Protein AF-A0A2V6AQ98-F1 (afdb_monomer)

Foldseek 3Di:
DDDDDDDDDDDDDDDPPPPPPPDDWDWDWDDAALVRQWTWIDTNQWWIFIARPPVRHGQDGPGTAADDPPDDQWDKEADNVNFKIWIWRHYFAEIDIWIWGHPPRGTDTEDAPPDDDAADFDDDPQLADKDWRHKYKDWDYQDPVRKTKIKIKTWIARPRVRKIKMWIKIWIWDADPVGHTDTDDIGHIDIDIGD

pLDDT: mean 87.51, std 17.15, range [35.94, 98.75]

Mean predicted aligned error: 8.83 Å

Secondary structure (DSSP, 8-state):
---------------------S-PPPEEEE---TTSSEEEEEETTTEEEEEETTT--EEEEEEE----TT---EEEEE-TTSSEEEEEEE-SS-EEEEEEEE-SSSEEEEPPPSS---------TT--SEEEEE--EEEEEE-TTSPEEEEEEEEEEETTT--EEEEEEEEEEEE-TT--EEEEEEPPPEEEEE-

Nearest PDB structures (foldseek):
  4eg9-assembly1_A  TM=4.148E-01  e=1.154E+00  Staphylococcus aureus subsp. aureus NCTC 8325
  8ptk-assembly1_K  TM=2.187E-01  e=2.118E+00  Sus scrofa
  7dsb-assembly1_A  TM=2.064E-01  e=2.870E+00  Gallus gallus
  7ccc-assembly1_C  TM=2.045E-01  e=5.269E+00  Mus musculus
  3aae-assembly1_A  TM=2.192E-01  e=5.543E+00  Gallus gallus

Sequence (195 aa):
MRALKAFLSIAVACYVAYPWQWLAAEEEIKYLSPDGRLALRIIDEQKVELIEKASGEVMVDLGEAWHNPGQVSQILVWSRDSKRVAYGNRGYKGGEVSVYFWDGSSFEQVALPEELPSPHIKFPKDCGAVKNYGGAATPLRWLKSGELELSSDLMMLCRGSGATCTGELRFTLAFDEQHHASVKKVGKTKTEVEE

Solvent-accessible surface area (backbone atoms only — not comparable to full-atom values): 11324 Å² total; per-residue (Å²): 142,84,86,84,86,81,86,82,86,81,82,91,86,85,81,84,78,76,84,77,81,76,79,73,75,52,74,49,79,46,68,61,27,74,83,60,54,34,26,36,37,32,40,64,80,30,45,30,30,36,24,36,60,90,82,64,46,77,60,38,84,70,49,67,51,44,81,44,96,95,52,91,27,70,46,69,37,53,26,86,82,53,45,32,40,32,40,16,41,35,42,90,46,36,43,44,70,49,37,32,39,54,79,87,88,50,59,46,75,46,67,65,57,96,74,72,83,70,37,72,65,79,76,63,93,61,21,68,60,74,44,82,54,34,38,33,52,37,66,69,40,53,45,97,87,69,28,41,36,32,38,15,39,32,34,33,36,20,66,57,66,66,25,40,38,37,12,38,23,42,35,31,36,37,59,52,98,84,48,53,41,42,84,72,48,77,54,72,53,46,64,47,79,48,122

Structure (mmCIF, N/CA/C/O backbone):
data_AF-A0A2V6AQ98-F1
#
_entry.id   AF-A0A2V6AQ98-F1
#
loop_
_atom_site.group_PDB
_atom_site.id
_atom_site.type_symbol
_atom_site.label_atom_id
_atom_site.label_alt_id
_atom_site.label_comp_id
_atom_site.label_asym_id
_atom_site.label_entity_id
_atom_site.label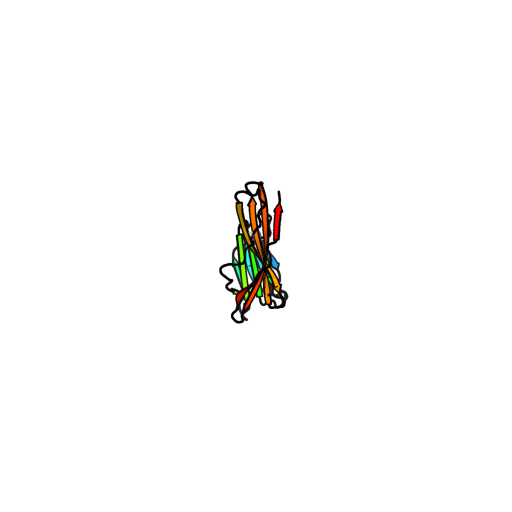_seq_id
_atom_site.pdbx_PDB_ins_code
_atom_site.Cartn_x
_atom_site.Cartn_y
_atom_site.Cartn_z
_atom_site.occupancy
_atom_site.B_iso_or_equiv
_atom_site.auth_seq_id
_atom_site.auth_comp_id
_atom_site.auth_asym_id
_atom_site.auth_atom_id
_atom_site.pdbx_PDB_model_num
ATOM 1 N N . MET A 1 1 ? 24.075 29.625 87.919 1.00 38.88 1 MET A N 1
ATOM 2 C CA . MET A 1 1 ? 24.328 29.020 86.593 1.00 38.88 1 MET A CA 1
ATOM 3 C C . MET A 1 1 ? 23.027 29.016 85.802 1.00 38.88 1 MET A C 1
ATOM 5 O O . MET A 1 1 ? 22.118 28.285 86.165 1.00 38.88 1 MET A O 1
ATOM 9 N N . ARG A 1 2 ? 22.888 29.891 84.797 1.00 35.94 2 ARG A N 1
ATOM 10 C CA . ARG A 1 2 ? 21.762 29.891 83.845 1.00 35.94 2 ARG A CA 1
ATOM 11 C C . ARG A 1 2 ? 22.305 29.396 82.506 1.00 35.94 2 ARG A C 1
ATOM 13 O O . ARG A 1 2 ? 23.256 29.978 81.998 1.00 35.94 2 ARG A O 1
ATOM 20 N N . ALA A 1 3 ? 21.742 28.302 82.002 1.00 40.53 3 ALA A N 1
ATOM 21 C CA . ALA A 1 3 ? 22.141 27.677 80.748 1.00 40.53 3 ALA A CA 1
ATOM 22 C C . ALA A 1 3 ? 21.527 28.410 79.544 1.00 40.53 3 ALA A C 1
ATOM 24 O O . ALA A 1 3 ? 20.345 28.761 79.545 1.00 40.53 3 ALA A O 1
ATOM 25 N N . LEU A 1 4 ? 22.372 28.635 78.540 1.00 37.53 4 LEU A N 1
ATOM 26 C CA . LEU A 1 4 ? 22.085 29.232 77.240 1.00 37.53 4 LEU A CA 1
ATOM 27 C C . LEU A 1 4 ? 21.272 28.238 76.387 1.00 37.53 4 LEU A C 1
ATOM 29 O O . LEU A 1 4 ? 21.666 27.081 76.255 1.00 37.53 4 LEU A O 1
ATOM 33 N N . LYS A 1 5 ? 20.155 28.674 75.793 1.00 39.66 5 LYS A N 1
ATOM 34 C CA . LYS A 1 5 ? 19.432 27.901 74.770 1.00 39.66 5 LYS A CA 1
ATOM 35 C C . LYS A 1 5 ? 20.082 28.157 73.407 1.00 39.66 5 LYS A C 1
ATOM 37 O O . LYS A 1 5 ? 20.045 29.285 72.926 1.00 39.66 5 LYS A O 1
ATOM 42 N N . ALA A 1 6 ? 20.657 27.122 72.801 1.00 42.97 6 ALA A N 1
ATOM 43 C CA . ALA A 1 6 ? 21.085 27.135 71.406 1.00 42.97 6 ALA A CA 1
ATOM 44 C C . ALA A 1 6 ? 19.912 26.703 70.509 1.00 42.97 6 ALA A C 1
ATOM 46 O O . ALA A 1 6 ? 19.301 25.660 70.740 1.00 42.97 6 ALA A O 1
ATOM 47 N N . PHE A 1 7 ? 19.588 27.529 69.515 1.00 43.81 7 PHE A N 1
ATOM 48 C CA . PHE A 1 7 ? 18.644 27.217 68.444 1.00 43.81 7 PHE A CA 1
ATOM 49 C C . PHE A 1 7 ? 19.337 26.321 67.411 1.00 43.81 7 PHE A C 1
ATOM 51 O O . PHE A 1 7 ? 20.408 26.674 66.920 1.00 43.81 7 PHE A O 1
ATOM 58 N N . LEU A 1 8 ? 18.726 25.183 67.077 1.00 37.41 8 LEU A N 1
ATOM 59 C CA . LEU A 1 8 ? 19.165 24.323 65.981 1.00 37.41 8 LEU A CA 1
ATOM 60 C C . LEU A 1 8 ? 18.204 24.508 64.801 1.00 37.41 8 LEU A C 1
ATOM 62 O O . LEU A 1 8 ? 17.043 24.104 64.859 1.00 37.41 8 LEU A O 1
ATOM 66 N N . SER A 1 9 ? 18.695 25.160 63.753 1.00 48.06 9 SER A N 1
ATOM 67 C CA . SER A 1 9 ? 18.036 25.273 62.453 1.00 48.06 9 SER A CA 1
ATOM 68 C C . SER A 1 9 ? 18.073 23.919 61.742 1.00 48.06 9 SER A C 1
ATOM 70 O O . SER A 1 9 ? 19.149 23.345 61.587 1.00 48.06 9 SER A O 1
ATOM 72 N N . ILE A 1 10 ? 16.924 23.421 61.278 1.00 49.81 10 ILE A N 1
ATOM 73 C CA . ILE A 1 10 ? 16.859 22.269 60.367 1.00 49.81 10 ILE A CA 1
ATOM 74 C C . ILE A 1 10 ? 16.556 22.794 58.964 1.00 49.81 10 ILE A C 1
ATOM 76 O O . ILE A 1 10 ? 15.574 23.500 58.743 1.00 49.81 10 ILE A O 1
ATOM 80 N N . ALA A 1 11 ? 17.466 22.477 58.046 1.00 47.75 11 ALA A N 1
ATOM 81 C CA . ALA A 1 11 ? 17.448 22.862 56.647 1.00 47.75 11 ALA A CA 1
ATOM 82 C C . ALA A 1 11 ? 16.320 22.160 55.873 1.00 47.75 11 ALA A C 1
ATOM 84 O O . ALA A 1 11 ? 16.093 20.961 56.029 1.00 47.75 11 ALA A O 1
ATOM 85 N N . VAL A 1 12 ? 15.652 22.912 54.998 1.00 48.66 12 VAL A N 1
ATOM 86 C CA . VAL A 1 12 ? 14.724 22.386 53.992 1.00 48.66 12 VAL A CA 1
ATOM 87 C C . VAL A 1 12 ? 15.552 21.865 52.819 1.00 48.66 12 VAL A C 1
ATOM 89 O O . VAL A 1 12 ? 16.171 22.645 52.100 1.00 48.66 12 VAL A O 1
ATOM 92 N N . ALA A 1 13 ? 15.560 20.548 52.626 1.00 52.88 13 ALA A N 1
ATOM 93 C CA . ALA A 1 13 ? 16.140 19.893 51.461 1.00 52.88 13 ALA A CA 1
ATOM 94 C C . ALA A 1 13 ? 15.047 19.093 50.747 1.00 52.88 13 ALA A C 1
ATOM 96 O O . ALA A 1 13 ? 14.736 17.988 51.166 1.00 52.88 13 ALA A O 1
ATOM 97 N N . CYS A 1 14 ? 14.471 19.666 49.688 1.00 42.00 14 CYS A N 1
ATOM 98 C CA . CYS A 1 14 ? 13.679 18.955 48.681 1.00 42.00 14 CYS A CA 1
ATOM 99 C C . CYS A 1 14 ? 13.686 19.766 47.376 1.00 42.00 14 CYS A C 1
ATOM 101 O O . CYS A 1 14 ? 12.745 20.490 47.076 1.00 42.00 14 CYS A O 1
ATOM 103 N N . TYR A 1 15 ? 14.762 19.648 46.602 1.00 43.31 15 TYR A N 1
ATOM 104 C CA . TYR A 1 15 ? 14.734 19.898 45.160 1.00 43.31 15 TYR A CA 1
ATOM 105 C C . TYR A 1 15 ? 15.387 18.695 44.485 1.00 43.31 15 TYR A C 1
ATOM 107 O O . TYR A 1 15 ? 16.558 18.716 44.119 1.00 43.31 15 TYR A O 1
ATOM 115 N N . VAL A 1 16 ? 14.622 17.611 44.352 1.00 48.81 16 VAL A N 1
ATOM 116 C CA . VAL A 1 16 ? 14.910 16.606 43.328 1.00 48.81 16 VAL A CA 1
ATOM 117 C C . VAL A 1 16 ? 14.355 17.188 42.033 1.00 48.81 16 VAL A C 1
ATOM 119 O O . VAL A 1 16 ? 13.203 16.965 41.671 1.00 48.81 16 VAL A O 1
ATOM 122 N N . ALA A 1 17 ? 15.152 18.028 41.376 1.00 50.12 17 ALA A N 1
ATOM 123 C CA . ALA A 1 17 ? 14.935 18.321 39.972 1.00 50.12 17 ALA A CA 1
ATOM 124 C C . ALA A 1 17 ? 15.254 17.027 39.218 1.00 50.12 17 ALA A C 1
ATOM 126 O O . ALA A 1 17 ? 16.419 16.681 39.062 1.00 50.12 17 ALA A O 1
ATOM 127 N N . TYR A 1 18 ? 14.224 16.275 38.837 1.00 49.72 18 TYR A N 1
ATOM 128 C CA . TYR A 1 18 ? 14.341 15.165 37.898 1.00 49.72 18 TYR A CA 1
ATOM 129 C C . TYR A 1 18 ? 14.723 15.726 36.519 1.00 49.72 18 TYR A C 1
ATOM 131 O O . TYR A 1 18 ? 13.870 16.351 35.889 1.00 49.72 18 TYR A O 1
ATOM 139 N N . PRO A 1 19 ? 15.933 15.490 35.979 1.00 45.94 19 PRO A N 1
ATOM 140 C CA . PRO A 1 19 ? 16.226 15.771 34.583 1.00 45.94 19 PRO A CA 1
ATOM 141 C C . PRO A 1 19 ? 15.909 14.514 33.755 1.00 45.94 19 PRO A C 1
ATOM 143 O O . PRO A 1 19 ? 16.745 14.021 33.011 1.00 45.94 19 PRO A O 1
ATOM 146 N N . TRP A 1 20 ? 14.718 13.934 33.937 1.00 46.19 20 TRP A N 1
ATOM 147 C CA . TRP A 1 20 ? 14.254 12.765 33.169 1.00 46.19 20 TRP A CA 1
ATOM 148 C C . TRP A 1 20 ? 13.400 13.149 31.958 1.00 46.19 20 TRP A C 1
ATOM 150 O O . TRP A 1 20 ? 12.821 12.290 31.310 1.00 46.19 20 TRP A O 1
ATOM 160 N N . GLN A 1 21 ? 13.335 14.436 31.617 1.00 50.50 21 GLN A N 1
ATOM 161 C CA . GLN A 1 21 ? 12.646 14.906 30.412 1.00 50.50 21 GLN A CA 1
ATOM 162 C C . GLN A 1 21 ? 13.504 14.824 29.140 1.00 50.50 21 GLN A C 1
ATOM 164 O O . GLN A 1 21 ? 13.133 15.402 28.123 1.00 50.50 21 GLN A O 1
ATOM 169 N N . TRP A 1 22 ? 14.665 14.169 29.166 1.00 51.75 22 TRP A N 1
ATOM 170 C CA . TRP A 1 22 ? 15.568 14.149 28.016 1.00 51.75 22 TRP A CA 1
ATOM 171 C C . TRP A 1 22 ? 15.507 12.787 27.324 1.00 51.75 22 TRP A C 1
ATOM 173 O O . TRP A 1 22 ? 15.984 11.797 27.869 1.00 51.75 22 TRP A O 1
ATOM 183 N N . LEU A 1 23 ? 14.925 12.812 26.117 1.00 54.62 23 LEU A N 1
ATOM 184 C CA . LEU A 1 23 ? 14.633 11.716 25.181 1.00 54.62 23 LEU A CA 1
ATOM 185 C C . LEU A 1 23 ? 13.293 11.003 25.431 1.00 54.62 23 LEU A C 1
ATOM 187 O O . LEU A 1 23 ? 13.246 9.798 25.657 1.00 54.62 23 LEU A O 1
ATOM 191 N N . ALA A 1 24 ? 12.183 11.746 25.347 1.00 66.88 24 ALA A N 1
ATOM 192 C CA . ALA A 1 24 ? 10.961 11.119 24.845 1.00 66.88 24 ALA A CA 1
ATOM 193 C C . ALA A 1 24 ? 11.199 10.789 23.364 1.00 66.88 24 ALA A C 1
ATOM 195 O O . ALA A 1 24 ? 11.696 11.652 22.637 1.00 66.88 24 ALA A O 1
ATOM 196 N N . ALA A 1 25 ? 10.897 9.554 22.965 1.00 74.12 25 ALA A N 1
ATOM 197 C CA . ALA A 1 25 ? 10.948 9.134 21.571 1.00 74.12 25 ALA A CA 1
ATOM 198 C C . ALA A 1 25 ? 10.096 10.076 20.710 1.00 74.12 25 ALA A C 1
ATOM 200 O O . ALA A 1 25 ? 9.022 10.510 21.144 1.00 74.12 25 ALA A O 1
ATOM 201 N N . GLU A 1 26 ? 10.583 10.422 19.520 1.00 85.62 26 GLU A N 1
ATOM 202 C CA . GLU A 1 26 ? 9.817 11.265 18.606 1.00 85.62 26 GLU A CA 1
ATOM 203 C C . GLU A 1 26 ? 8.673 10.434 18.025 1.00 85.62 26 GLU A C 1
ATOM 205 O O . GLU A 1 26 ? 8.893 9.390 17.414 1.00 85.62 26 GLU A O 1
ATOM 210 N N . GLU A 1 27 ? 7.439 10.873 18.260 1.00 91.12 27 GLU A N 1
ATOM 211 C CA . GLU A 1 27 ? 6.239 10.170 17.819 1.00 91.12 27 GLU A CA 1
ATOM 212 C C . GLU A 1 27 ? 5.503 10.994 16.761 1.00 91.12 27 GLU A C 1
ATOM 214 O O . GLU A 1 27 ? 5.087 12.130 17.004 1.00 91.12 27 GLU A O 1
ATOM 219 N N . GLU A 1 28 ? 5.285 10.390 15.594 1.00 92.88 28 GLU A N 1
ATOM 220 C CA . GLU A 1 28 ? 4.458 10.939 14.525 1.00 92.88 28 GLU A CA 1
ATOM 221 C C . GLU A 1 28 ? 3.188 10.092 14.361 1.00 92.88 28 GLU A C 1
ATOM 223 O O . GLU A 1 28 ? 3.251 8.887 14.117 1.00 92.88 28 GLU A O 1
ATOM 228 N N . ILE A 1 29 ? 2.016 10.731 14.431 1.00 94.69 29 ILE A N 1
ATOM 229 C CA . ILE A 1 29 ? 0.724 10.093 14.148 1.00 94.69 29 ILE A CA 1
ATOM 230 C C . ILE A 1 29 ? 0.155 10.659 12.847 1.00 94.69 29 ILE A C 1
ATOM 232 O O . ILE A 1 29 ? -0.121 11.856 12.741 1.00 94.69 29 ILE A O 1
ATOM 236 N N . LYS A 1 30 ? -0.096 9.789 11.866 1.00 95.00 30 LYS A N 1
ATOM 237 C CA . LYS A 1 30 ? -0.652 10.162 10.555 1.00 95.00 30 LYS A CA 1
ATOM 238 C C . LYS A 1 30 ? -1.607 9.101 10.005 1.00 95.00 30 LYS A C 1
ATOM 240 O O . LYS A 1 30 ? -1.862 8.083 10.638 1.00 95.00 30 LYS A O 1
ATOM 245 N N . TYR A 1 31 ? -2.189 9.374 8.835 1.00 96.31 31 TYR A N 1
ATOM 246 C CA . TYR A 1 31 ? -3.145 8.495 8.145 1.00 96.31 31 TYR A CA 1
ATOM 247 C C . TYR A 1 31 ? -4.285 8.003 9.049 1.00 96.31 31 TYR A C 1
ATOM 249 O O . TYR A 1 31 ? -4.446 6.806 9.277 1.00 96.31 31 TYR A O 1
ATOM 257 N N . LEU A 1 32 ? -5.086 8.937 9.566 1.00 98.06 32 LEU A N 1
ATOM 258 C CA . LEU A 1 32 ? -6.279 8.601 10.344 1.00 98.06 32 LEU A CA 1
ATOM 259 C C . LEU A 1 32 ? -7.262 7.772 9.511 1.00 98.06 32 LEU A C 1
ATOM 261 O O . LEU A 1 32 ? -7.478 8.057 8.328 1.00 98.06 32 LEU A O 1
ATOM 265 N N . SER A 1 33 ? -7.889 6.785 10.147 1.00 98.38 33 SER A N 1
ATOM 266 C CA . SER A 1 33 ? -9.033 6.094 9.563 1.00 98.38 33 SER A CA 1
ATOM 267 C C . SER A 1 33 ? -10.190 7.072 9.321 1.00 98.38 33 SER A C 1
ATOM 269 O O . SER A 1 33 ? -10.279 8.105 9.992 1.00 98.38 33 SER A O 1
ATOM 271 N N . PRO A 1 34 ? -11.107 6.790 8.378 1.00 98.31 34 PRO A N 1
ATOM 272 C CA . PRO A 1 34 ? -12.232 7.683 8.092 1.00 98.31 34 PRO A CA 1
ATOM 273 C C . PRO A 1 34 ? -13.136 8.010 9.289 1.00 98.31 34 PRO A C 1
ATOM 275 O O . PRO A 1 34 ? -13.694 9.103 9.349 1.00 98.31 34 PRO A O 1
ATOM 278 N N . ASP A 1 35 ? -13.279 7.085 10.237 1.00 97.62 35 ASP A N 1
ATOM 279 C CA . ASP A 1 35 ? -13.986 7.278 11.514 1.00 97.62 35 ASP A CA 1
ATOM 280 C C . ASP A 1 35 ? -13.108 7.904 12.617 1.00 97.62 35 ASP A C 1
ATOM 282 O O . ASP A 1 35 ? -13.595 8.185 13.709 1.00 97.62 35 ASP A O 1
ATOM 286 N N . GLY A 1 36 ? -11.822 8.138 12.344 1.00 97.88 36 GLY A N 1
ATOM 287 C CA . GLY A 1 36 ? -10.864 8.802 13.228 1.00 97.88 36 GLY A CA 1
ATOM 288 C C . GLY A 1 36 ? -10.357 7.966 14.405 1.00 97.88 36 GLY A C 1
ATOM 289 O O . GLY A 1 36 ? -9.562 8.482 15.195 1.00 97.88 36 GLY A O 1
ATOM 290 N N . ARG A 1 37 ? -10.806 6.711 14.533 1.00 97.69 37 ARG A N 1
ATOM 291 C CA . ARG A 1 37 ? -10.489 5.823 15.661 1.00 97.69 37 ARG A CA 1
ATOM 292 C C . ARG A 1 37 ? -9.084 5.229 15.577 1.00 97.69 37 ARG A C 1
ATOM 294 O O . ARG A 1 37 ? -8.456 4.994 16.601 1.00 97.69 37 ARG A O 1
ATOM 301 N N . LEU A 1 38 ? -8.599 4.971 14.368 1.00 98.38 38 LEU A N 1
ATOM 302 C CA . LEU A 1 38 ? -7.335 4.285 14.126 1.00 98.38 38 LEU A CA 1
ATOM 303 C C . LEU A 1 38 ? -6.348 5.215 13.423 1.00 98.38 38 LEU A C 1
ATOM 305 O O . LEU A 1 38 ? -6.751 6.139 12.710 1.00 98.38 38 LEU A O 1
ATOM 309 N N . ALA A 1 39 ? -5.055 4.971 13.606 1.00 98.06 39 ALA A N 1
ATOM 310 C CA . ALA A 1 39 ? -4.006 5.773 12.988 1.00 98.06 39 ALA A CA 1
ATOM 311 C C . ALA A 1 39 ? -2.725 4.967 12.760 1.00 98.06 39 ALA A C 1
ATOM 313 O O . ALA A 1 39 ? -2.491 3.964 13.433 1.00 98.06 39 ALA A O 1
ATOM 314 N N . LEU A 1 40 ? -1.883 5.449 11.845 1.00 97.69 40 LEU A N 1
ATOM 315 C CA . LEU A 1 40 ? -0.487 5.039 11.764 1.00 97.69 40 LEU A CA 1
ATOM 316 C C . LEU A 1 40 ? 0.313 5.824 12.806 1.00 97.69 40 LEU A C 1
ATOM 318 O O . LEU A 1 40 ? 0.272 7.056 12.798 1.00 97.69 40 LEU A O 1
ATOM 322 N N . ARG A 1 41 ? 1.062 5.119 13.649 1.00 96.44 41 ARG A N 1
ATOM 323 C CA . ARG A 1 41 ? 2.071 5.682 14.545 1.00 96.44 41 ARG A CA 1
ATOM 324 C C . ARG A 1 41 ? 3.459 5.315 14.034 1.00 96.44 41 ARG A C 1
ATOM 326 O O . ARG A 1 41 ? 3.696 4.157 13.695 1.00 96.44 41 ARG A O 1
ATOM 333 N N . ILE A 1 42 ? 4.358 6.292 13.995 1.00 92.94 42 ILE A N 1
ATOM 334 C CA . ILE A 1 42 ? 5.784 6.100 13.736 1.00 92.94 42 ILE A CA 1
ATOM 335 C C . ILE A 1 42 ? 6.561 6.606 14.950 1.00 92.94 42 ILE A C 1
ATOM 337 O O . ILE A 1 42 ? 6.332 7.730 15.388 1.00 92.94 42 ILE A O 1
ATOM 341 N N . ILE A 1 43 ? 7.450 5.775 15.493 1.00 92.69 43 ILE A N 1
ATOM 342 C CA . ILE A 1 43 ? 8.272 6.082 16.670 1.00 92.69 43 ILE A CA 1
ATOM 343 C C . ILE A 1 43 ? 9.741 6.101 16.245 1.00 92.69 43 ILE A C 1
ATOM 345 O O . ILE A 1 43 ? 10.213 5.144 15.623 1.00 92.69 43 ILE A O 1
ATOM 349 N N . ASP A 1 44 ? 10.442 7.187 16.576 1.00 88.44 44 ASP A N 1
ATOM 350 C CA . ASP A 1 44 ? 11.855 7.432 16.254 1.00 88.44 44 ASP A CA 1
ATOM 351 C C . ASP A 1 44 ? 12.176 7.229 14.760 1.00 88.44 44 ASP A C 1
ATOM 353 O O . ASP A 1 44 ? 13.211 6.676 14.398 1.00 88.44 44 ASP A O 1
ATOM 357 N N . GLU A 1 45 ? 11.240 7.617 13.883 1.00 84.12 45 GLU A N 1
ATOM 358 C CA . GLU A 1 45 ? 11.298 7.431 12.419 1.00 84.12 45 GLU A CA 1
ATOM 359 C C . GLU A 1 45 ? 11.474 5.974 11.940 1.00 84.12 45 GLU A C 1
ATOM 361 O O . GLU A 1 45 ? 11.668 5.733 10.746 1.00 84.12 45 GLU A O 1
ATOM 366 N N . GLN A 1 46 ? 11.386 4.993 12.842 1.00 87.12 46 GLN A N 1
ATOM 367 C CA . GLN A 1 46 ? 11.727 3.602 12.559 1.00 87.12 46 GLN A CA 1
ATOM 368 C C . GLN A 1 46 ? 10.569 2.659 12.849 1.00 87.12 46 GLN A C 1
ATOM 370 O O . GLN A 1 46 ? 10.129 1.965 11.943 1.00 87.12 46 GLN A O 1
ATOM 375 N N . LYS A 1 47 ? 10.047 2.595 14.076 1.00 93.31 47 LYS A N 1
ATOM 376 C CA . LYS A 1 47 ? 8.991 1.622 14.387 1.00 93.31 47 LYS A CA 1
ATOM 377 C C . LYS A 1 47 ? 7.652 2.110 13.852 1.00 93.31 47 LYS A C 1
ATOM 379 O O . LYS A 1 47 ? 7.269 3.239 14.140 1.00 93.31 47 LYS A O 1
ATOM 384 N N . VAL A 1 48 ? 6.927 1.262 13.127 1.00 95.31 48 VAL A N 1
ATOM 385 C CA . VAL A 1 48 ? 5.634 1.594 12.526 1.00 95.31 48 VAL A CA 1
ATOM 386 C C . VAL A 1 48 ? 4.547 0.687 13.085 1.00 95.31 48 VAL A C 1
ATOM 388 O O . VAL A 1 48 ? 4.660 -0.534 13.073 1.00 95.31 48 VAL A O 1
ATOM 391 N N . GLU A 1 49 ? 3.456 1.283 13.548 1.00 97.62 49 GLU A N 1
ATOM 392 C CA . GLU A 1 49 ? 2.345 0.566 14.169 1.00 97.62 49 GLU A CA 1
ATOM 393 C C . GLU A 1 49 ? 1.009 1.118 13.681 1.00 97.62 49 GLU A C 1
ATOM 395 O O . GLU A 1 49 ? 0.847 2.321 13.469 1.00 97.62 49 GLU A O 1
ATOM 400 N N . LEU A 1 50 ? 0.020 0.239 13.545 1.00 98.19 50 LEU A N 1
ATOM 401 C CA . LEU A 1 50 ? -1.377 0.639 13.495 1.00 98.19 50 LEU A CA 1
ATOM 402 C C . LEU A 1 50 ? -1.927 0.639 14.917 1.00 98.19 50 LEU A C 1
ATOM 404 O O . LEU A 1 50 ? -1.870 -0.387 15.592 1.00 98.19 50 LEU A O 1
ATOM 408 N N . ILE A 1 51 ? -2.494 1.759 15.354 1.00 98.25 51 ILE A N 1
ATOM 409 C CA . ILE A 1 51 ? -2.955 1.930 16.735 1.00 98.25 51 ILE A CA 1
ATOM 410 C C . ILE A 1 51 ? -4.424 2.336 16.823 1.00 98.25 51 ILE A C 1
ATOM 412 O O . ILE A 1 51 ? -4.960 2.973 15.912 1.00 98.25 51 ILE A O 1
ATOM 416 N N . GLU A 1 52 ? -5.058 2.014 17.949 1.00 97.94 52 GLU A N 1
ATOM 417 C CA . GLU A 1 52 ? -6.240 2.727 18.430 1.00 97.94 52 GLU A CA 1
ATOM 418 C C . GLU A 1 52 ? -5.775 4.058 19.021 1.00 97.94 52 GLU A C 1
ATOM 420 O O . GLU A 1 52 ? -4.901 4.118 19.885 1.00 97.94 52 GLU A O 1
ATOM 425 N N . LYS A 1 53 ? -6.302 5.157 18.486 1.00 97.00 53 LYS A N 1
ATOM 426 C CA . LYS A 1 53 ? -5.745 6.488 18.718 1.00 97.00 53 LYS A CA 1
ATOM 427 C C . LYS A 1 53 ? -5.977 6.997 20.142 1.00 97.00 53 LYS A C 1
ATOM 429 O O . LYS A 1 53 ? -5.156 7.756 20.647 1.00 97.00 53 LYS A O 1
ATOM 434 N N . ALA A 1 54 ? -7.114 6.675 20.753 1.00 96.25 54 ALA A N 1
ATOM 435 C CA . ALA A 1 54 ? -7.495 7.221 22.050 1.00 96.25 54 ALA A CA 1
ATOM 436 C C . ALA A 1 54 ? -6.747 6.542 23.208 1.00 96.25 54 ALA A C 1
ATOM 438 O O . ALA A 1 54 ? -6.373 7.217 24.166 1.00 96.25 54 ALA A O 1
ATOM 439 N N . SER A 1 55 ? -6.534 5.230 23.122 1.00 96.69 55 SER A N 1
ATOM 440 C CA . SER A 1 55 ? -5.837 4.418 24.119 1.00 96.69 55 SER A CA 1
ATOM 441 C C . SER A 1 55 ? -4.343 4.269 23.828 1.00 96.69 55 SER A C 1
ATOM 443 O O . SER A 1 55 ? -3.571 4.025 24.754 1.00 96.69 55 SER A O 1
ATOM 445 N N . GLY A 1 56 ? -3.930 4.407 22.564 1.00 96.44 56 GLY A N 1
ATOM 446 C CA . GLY A 1 56 ? -2.572 4.104 22.108 1.00 96.44 56 GLY A CA 1
ATOM 447 C C . GLY A 1 56 ? -2.287 2.604 21.971 1.00 96.44 56 GLY A C 1
ATOM 448 O O . GLY A 1 56 ? -1.123 2.224 21.805 1.00 96.44 56 GLY A O 1
ATOM 449 N N . GLU A 1 57 ? -3.322 1.763 22.067 1.00 97.31 57 GLU A N 1
ATOM 450 C CA . GLU A 1 57 ? -3.235 0.310 21.918 1.00 97.31 57 GLU A CA 1
ATOM 451 C C . GLU A 1 57 ? -2.750 -0.064 20.516 1.00 97.31 57 GLU A C 1
ATOM 453 O O . GLU A 1 57 ? -3.237 0.461 19.515 1.00 97.31 57 GLU A O 1
ATOM 458 N N . VAL A 1 58 ? -1.790 -0.988 20.445 1.00 98.06 58 VAL A N 1
ATOM 459 C CA . VAL A 1 58 ? -1.259 -1.489 19.174 1.00 98.06 58 VAL A CA 1
ATOM 460 C C . VAL A 1 58 ? -2.219 -2.524 18.604 1.00 98.06 58 VAL A C 1
ATOM 462 O O . VAL A 1 58 ? -2.382 -3.604 19.163 1.00 98.06 58 VAL A O 1
ATOM 465 N N . MET A 1 59 ? -2.822 -2.191 17.466 1.00 97.81 59 MET A N 1
ATOM 466 C CA . MET A 1 59 ? -3.724 -3.070 16.723 1.00 97.81 59 MET A CA 1
ATOM 467 C C . MET A 1 59 ? -2.956 -3.980 15.763 1.00 97.81 59 MET A C 1
ATOM 469 O O . MET A 1 59 ? -3.342 -5.129 15.573 1.00 97.81 59 MET A O 1
ATOM 473 N N . VAL A 1 60 ? -1.890 -3.460 15.142 1.00 98.06 60 VAL A N 1
ATOM 474 C CA . VAL A 1 60 ? -0.972 -4.209 14.270 1.00 98.06 60 VAL A CA 1
ATOM 475 C C . VAL A 1 60 ? 0.435 -3.637 14.426 1.00 98.06 60 VAL A C 1
ATOM 477 O O . VAL A 1 60 ? 0.622 -2.426 14.306 1.00 98.06 60 VAL A O 1
ATOM 480 N N . ASP A 1 61 ? 1.426 -4.500 14.635 1.00 96.94 61 ASP A N 1
ATOM 481 C CA . ASP A 1 61 ? 2.836 -4.142 14.460 1.00 96.94 61 ASP A CA 1
ATOM 482 C C . ASP A 1 61 ? 3.177 -4.237 12.964 1.00 96.94 61 ASP A C 1
ATOM 484 O O . ASP A 1 61 ? 3.105 -5.316 12.371 1.00 96.94 61 ASP A O 1
ATOM 488 N N . LEU A 1 62 ? 3.466 -3.097 12.331 1.00 95.88 62 LEU A N 1
ATOM 489 C CA . LEU A 1 62 ? 3.773 -3.009 10.899 1.00 95.88 62 LEU A CA 1
ATOM 490 C C . LEU A 1 62 ? 5.285 -3.107 10.630 1.00 95.88 62 LEU A C 1
ATOM 492 O O . LEU A 1 62 ? 5.714 -2.966 9.481 1.00 95.88 62 LEU A O 1
ATOM 496 N N . GLY A 1 63 ? 6.082 -3.367 11.671 1.00 93.31 63 GLY A N 1
ATOM 497 C CA . GLY A 1 63 ? 7.524 -3.535 11.604 1.00 93.31 63 GLY A CA 1
ATOM 498 C C . GLY A 1 63 ? 8.278 -2.211 11.536 1.00 93.31 63 GLY A C 1
ATOM 499 O O . GLY A 1 63 ? 7.872 -1.195 12.099 1.00 93.31 63 GLY A O 1
ATOM 500 N N . GLU A 1 64 ? 9.417 -2.230 10.851 1.00 91.31 64 GLU A N 1
ATOM 501 C CA . GLU A 1 64 ? 10.293 -1.067 10.732 1.00 91.31 64 GLU A CA 1
ATOM 502 C C . GLU A 1 64 ? 10.121 -0.366 9.381 1.00 91.31 64 GLU A C 1
ATOM 504 O O . GLU A 1 64 ? 10.109 -0.990 8.316 1.00 91.31 64 GLU A O 1
ATOM 509 N N . ALA A 1 65 ? 10.020 0.958 9.415 1.00 87.19 65 ALA A N 1
ATOM 510 C CA . ALA A 1 65 ? 10.090 1.836 8.267 1.00 87.19 65 ALA A CA 1
ATOM 511 C C . ALA A 1 65 ? 11.418 1.622 7.541 1.00 87.19 65 ALA A C 1
ATOM 513 O O . ALA A 1 65 ? 12.498 1.686 8.131 1.00 87.19 65 ALA A O 1
ATOM 514 N N . TRP A 1 66 ? 11.357 1.392 6.230 1.00 83.88 66 TRP A N 1
ATOM 515 C CA . TRP A 1 66 ? 12.574 1.340 5.434 1.00 83.88 66 TRP A CA 1
ATOM 516 C C . TRP A 1 66 ? 13.107 2.765 5.292 1.00 83.88 66 TRP A C 1
ATOM 518 O O . TRP A 1 66 ? 12.506 3.608 4.623 1.00 83.88 66 TRP A O 1
ATOM 528 N N . HIS A 1 67 ? 14.222 3.050 5.960 1.00 70.06 67 HIS A N 1
ATOM 529 C CA . HIS A 1 67 ? 14.794 4.388 5.980 1.00 70.06 67 HIS A CA 1
ATOM 530 C C . HIS A 1 67 ? 15.545 4.687 4.679 1.00 70.06 67 HIS A C 1
ATOM 532 O O . HIS A 1 67 ? 16.528 4.026 4.339 1.00 70.06 67 HIS A O 1
ATOM 538 N N . ASN A 1 68 ? 15.107 5.735 3.985 1.00 66.88 68 ASN A N 1
ATOM 539 C CA . ASN A 1 68 ? 15.854 6.393 2.923 1.00 66.88 68 ASN A CA 1
ATOM 540 C C . ASN A 1 68 ? 15.917 7.889 3.254 1.00 66.88 68 ASN A C 1
ATOM 542 O O . ASN A 1 68 ? 14.861 8.530 3.293 1.00 66.88 68 ASN A O 1
ATOM 546 N N . PRO A 1 69 ? 17.110 8.478 3.442 1.00 57.16 69 PRO A N 1
ATOM 547 C CA . PRO A 1 69 ? 17.227 9.907 3.699 1.00 57.16 69 PRO A CA 1
ATOM 548 C C . PRO A 1 69 ? 16.517 10.726 2.608 1.00 57.16 69 PRO A C 1
ATOM 550 O O . PRO A 1 69 ? 16.867 10.636 1.430 1.00 57.16 69 PRO A O 1
ATOM 553 N N . GLY A 1 70 ? 15.515 11.520 2.998 1.00 54.53 70 GLY A N 1
ATOM 554 C CA . GLY A 1 70 ? 14.801 12.441 2.105 1.00 54.53 70 GLY A CA 1
ATOM 555 C C . GLY A 1 70 ? 13.634 11.858 1.294 1.00 54.53 70 GLY A C 1
ATOM 556 O O . GLY A 1 70 ? 13.135 12.551 0.409 1.00 54.53 70 GLY A O 1
ATOM 557 N N . GLN A 1 71 ? 13.170 10.631 1.566 1.00 58.84 71 GLN A N 1
ATOM 558 C CA . GLN A 1 71 ? 11.976 10.068 0.919 1.00 58.84 71 GLN A CA 1
ATOM 559 C C . GLN A 1 71 ? 10.984 9.513 1.944 1.00 58.84 71 GLN A C 1
ATOM 561 O O . GLN A 1 71 ? 11.356 8.739 2.817 1.00 58.84 71 GLN A O 1
ATOM 566 N N . VAL A 1 72 ? 9.705 9.886 1.805 1.00 55.97 72 VAL A N 1
ATOM 567 C CA . VAL A 1 72 ? 8.611 9.277 2.575 1.00 55.97 72 VAL A CA 1
ATOM 568 C C . VAL A 1 72 ? 8.386 7.872 2.029 1.00 55.97 72 VAL A C 1
ATOM 570 O O . VAL A 1 72 ? 7.928 7.705 0.898 1.00 55.97 72 VAL A O 1
ATOM 573 N N . SER A 1 73 ? 8.737 6.871 2.826 1.00 78.56 73 SER A N 1
ATOM 574 C CA . SER A 1 73 ? 8.751 5.464 2.440 1.00 78.56 73 SER A CA 1
ATOM 575 C C . SER A 1 73 ? 7.477 4.709 2.840 1.00 78.56 73 SER A C 1
ATOM 577 O O . SER A 1 73 ? 7.315 3.547 2.485 1.00 78.56 73 SER A O 1
ATOM 579 N N . GLN A 1 74 ? 6.541 5.361 3.536 1.00 88.69 74 GLN A N 1
ATOM 580 C CA . GLN A 1 74 ? 5.363 4.728 4.133 1.00 88.69 74 GLN A CA 1
ATOM 581 C C . GLN A 1 74 ? 4.094 5.341 3.569 1.00 88.69 74 GLN A C 1
ATOM 583 O O . GLN A 1 74 ? 3.879 6.550 3.659 1.00 88.69 74 GLN A O 1
ATOM 588 N N . ILE A 1 75 ? 3.220 4.494 3.038 1.00 93.00 75 ILE A N 1
ATOM 589 C CA . ILE A 1 75 ? 1.889 4.896 2.590 1.00 93.00 75 ILE A CA 1
ATOM 590 C C . ILE A 1 75 ? 0.868 3.978 3.235 1.00 93.00 75 ILE A C 1
ATOM 592 O O . ILE A 1 75 ? 0.990 2.761 3.166 1.00 93.00 75 ILE A O 1
ATOM 596 N N . LEU A 1 76 ? -0.168 4.563 3.830 1.00 97.19 76 LEU A N 1
ATOM 597 C CA . LEU A 1 76 ? -1.289 3.817 4.380 1.00 97.19 76 LEU A CA 1
ATOM 598 C C . LEU A 1 76 ? -2.595 4.335 3.782 1.00 97.19 76 LEU A C 1
ATOM 600 O O . LEU A 1 76 ? -2.857 5.539 3.776 1.00 97.19 76 LEU A O 1
ATOM 604 N N . VAL A 1 77 ? -3.422 3.420 3.276 1.00 98.31 77 VAL A N 1
ATOM 605 C CA . VAL A 1 77 ? -4.722 3.750 2.684 1.00 98.31 77 VAL A CA 1
ATOM 606 C C . VAL A 1 77 ? -5.841 2.950 3.336 1.00 98.31 77 VAL A C 1
ATOM 608 O O . VAL A 1 77 ? -5.824 1.718 3.386 1.00 98.31 77 VAL A O 1
ATOM 611 N N . TRP A 1 78 ? -6.848 3.676 3.806 1.00 98.56 78 TRP A N 1
ATOM 612 C CA . TRP A 1 78 ? -8.026 3.118 4.457 1.00 98.56 78 TRP A CA 1
ATOM 613 C C . TRP A 1 78 ? -9.161 2.859 3.476 1.00 98.56 78 TRP A C 1
ATOM 615 O O . TRP A 1 78 ? -9.399 3.647 2.553 1.00 98.56 78 TRP A O 1
ATOM 625 N N . SER A 1 79 ? -9.914 1.785 3.705 1.00 98.44 79 SER A N 1
ATOM 626 C CA . SER A 1 79 ? -11.253 1.670 3.140 1.00 98.44 79 SER A CA 1
ATOM 627 C C . SER A 1 79 ? -12.174 2.697 3.785 1.00 98.44 79 SER A C 1
ATOM 629 O O . SER A 1 79 ? -11.971 3.140 4.912 1.00 98.44 79 SER A O 1
ATOM 631 N N . ARG A 1 80 ? -13.234 3.071 3.066 1.00 97.44 80 ARG A N 1
ATOM 632 C CA . ARG A 1 80 ? -14.181 4.104 3.507 1.00 97.44 80 ARG A CA 1
ATOM 633 C C . ARG A 1 80 ? -14.889 3.781 4.831 1.00 97.44 80 ARG A C 1
ATOM 635 O O . ARG A 1 80 ? -15.328 4.699 5.512 1.00 97.44 80 ARG A O 1
ATOM 642 N N . ASP A 1 81 ? -15.044 2.504 5.153 1.00 96.88 81 ASP A N 1
ATOM 643 C CA . ASP A 1 81 ? -15.712 2.006 6.357 1.00 96.88 81 ASP A CA 1
ATOM 644 C C . ASP A 1 81 ? -14.749 1.743 7.526 1.00 96.88 81 ASP A C 1
ATOM 646 O O . ASP A 1 81 ? -15.176 1.174 8.525 1.00 96.88 81 ASP A O 1
ATOM 650 N N . SER A 1 82 ? -13.470 2.125 7.401 1.00 97.94 82 SER A N 1
ATOM 651 C CA . SER A 1 82 ? -12.406 1.871 8.387 1.00 97.94 82 SER A CA 1
ATOM 652 C C . SER A 1 82 ? -12.133 0.390 8.692 1.00 97.94 82 SER A C 1
ATOM 654 O O . SER A 1 82 ? -11.405 0.085 9.632 1.00 97.94 82 SER A O 1
ATOM 656 N N . LYS A 1 83 ? -12.690 -0.551 7.917 1.00 97.31 83 LYS A N 1
ATOM 657 C CA . LYS A 1 83 ? -12.555 -1.997 8.176 1.00 97.31 83 LYS A CA 1
ATOM 658 C C . LYS A 1 83 ? -11.433 -2.668 7.398 1.00 97.31 83 LYS A C 1
ATOM 660 O O . LYS A 1 83 ? -11.184 -3.850 7.599 1.00 97.31 83 LYS A O 1
ATOM 665 N N . ARG A 1 84 ? -10.782 -1.960 6.480 1.00 98.31 84 ARG A N 1
ATOM 666 C CA . ARG A 1 84 ? -9.671 -2.487 5.687 1.00 98.31 84 ARG A CA 1
ATOM 667 C C . ARG A 1 84 ? -8.597 -1.434 5.565 1.00 98.31 84 ARG A C 1
ATOM 669 O O . ARG A 1 84 ? -8.882 -0.240 5.438 1.00 98.31 84 ARG A O 1
ATOM 676 N N . VAL A 1 85 ? -7.364 -1.895 5.549 1.00 98.38 85 VAL A N 1
ATOM 677 C CA . VAL A 1 85 ? -6.202 -1.031 5.432 1.00 98.38 85 VAL A CA 1
ATOM 678 C C . VAL A 1 85 ? -5.155 -1.712 4.573 1.00 98.38 85 VAL A C 1
ATOM 680 O O . VAL A 1 85 ? -4.960 -2.921 4.658 1.00 98.38 85 VAL A O 1
ATOM 683 N N . ALA A 1 86 ? -4.519 -0.936 3.704 1.00 98.50 86 ALA A N 1
ATOM 684 C CA . ALA A 1 86 ? -3.353 -1.379 2.959 1.00 98.50 86 ALA A CA 1
ATOM 685 C C . ALA A 1 86 ? -2.182 -0.467 3.305 1.00 98.50 86 ALA A C 1
ATOM 687 O O . ALA A 1 86 ? -2.311 0.759 3.260 1.00 98.50 86 ALA A O 1
ATOM 688 N N . TYR A 1 87 ? -1.062 -1.080 3.656 1.00 97.94 87 TYR A N 1
ATOM 689 C CA . TYR A 1 87 ? 0.170 -0.425 4.052 1.00 97.94 87 TYR A CA 1
ATOM 690 C C . TYR A 1 87 ? 1.263 -0.776 3.049 1.00 97.94 87 TYR A C 1
ATOM 692 O O . TYR A 1 87 ? 1.442 -1.944 2.718 1.00 97.94 87 TYR A O 1
ATOM 700 N N . GLY A 1 88 ? 1.956 0.236 2.540 1.00 95.62 88 GLY A N 1
ATOM 701 C CA . GLY A 1 88 ? 3.132 0.101 1.697 1.00 95.62 88 GLY A CA 1
ATOM 702 C C . GLY A 1 88 ? 4.362 0.625 2.425 1.00 95.62 88 GLY A C 1
ATOM 703 O O . GLY A 1 88 ? 4.321 1.736 2.955 1.00 95.62 88 GLY A O 1
ATOM 704 N N . ASN A 1 89 ? 5.443 -0.152 2.405 1.00 92.25 89 ASN A N 1
ATOM 705 C CA . ASN A 1 89 ? 6.746 0.206 2.957 1.00 92.25 89 ASN A CA 1
ATOM 706 C C . ASN A 1 89 ? 7.802 0.091 1.849 1.00 92.25 89 ASN A C 1
ATOM 708 O O . ASN A 1 89 ? 8.139 -1.005 1.408 1.00 92.25 89 ASN A O 1
ATOM 712 N N . ARG A 1 90 ? 8.267 1.227 1.334 1.00 86.81 90 ARG A N 1
ATOM 713 C CA . ARG A 1 90 ? 9.114 1.353 0.143 1.00 86.81 90 ARG A CA 1
ATOM 714 C C . ARG A 1 90 ? 10.508 1.810 0.538 1.00 86.81 90 ARG A C 1
ATOM 716 O O . ARG A 1 90 ? 10.670 2.919 1.012 1.00 86.81 90 ARG A O 1
ATOM 723 N N . GLY A 1 91 ? 11.537 1.031 0.243 1.00 83.88 91 GLY A N 1
ATOM 724 C CA . GLY A 1 91 ? 12.924 1.503 0.326 1.00 83.88 91 GLY A CA 1
ATOM 725 C C . GLY A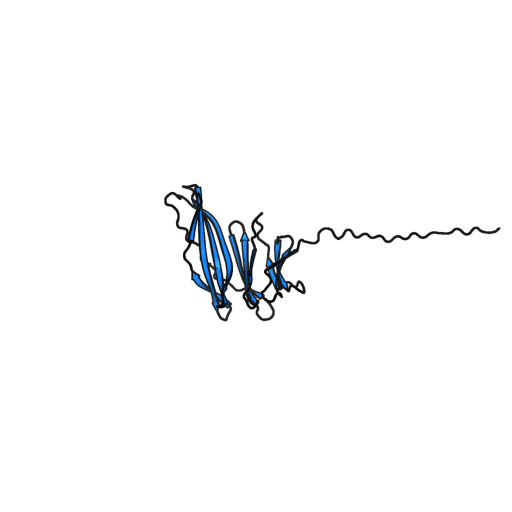 1 91 ? 13.551 1.687 -1.047 1.00 83.88 91 GLY A C 1
ATOM 726 O O . GLY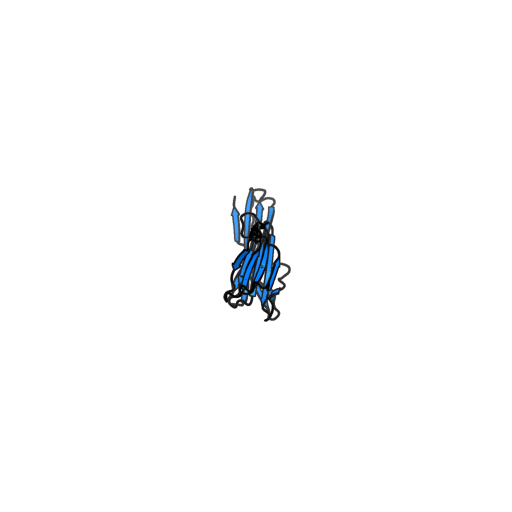 A 1 91 ? 12.875 1.735 -2.072 1.00 83.88 91 GLY A O 1
ATOM 727 N N . TYR A 1 92 ? 14.882 1.790 -1.071 1.00 79.56 92 TYR A N 1
ATOM 728 C CA . TYR A 1 92 ? 15.619 2.261 -2.249 1.00 79.56 92 TYR A CA 1
ATOM 729 C C . TYR A 1 92 ? 15.451 1.377 -3.496 1.00 79.56 92 TYR A C 1
ATOM 731 O O . TYR A 1 92 ? 15.315 1.894 -4.599 1.00 79.56 92 TYR A O 1
ATOM 739 N N . LYS A 1 93 ? 15.446 0.046 -3.336 1.00 84.19 93 LYS A N 1
ATOM 740 C CA . LYS A 1 93 ? 15.373 -0.910 -4.465 1.00 84.19 93 L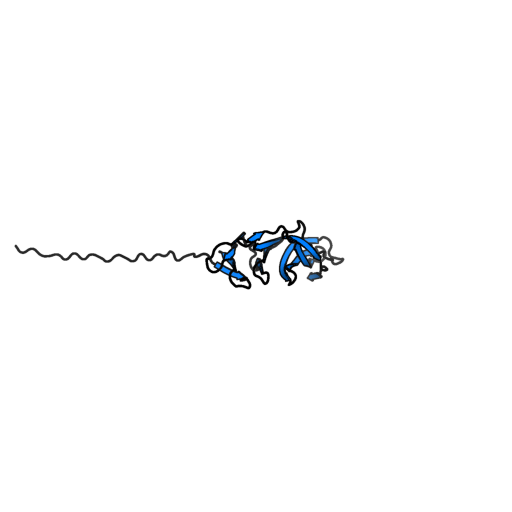YS A CA 1
ATOM 741 C C . LYS A 1 93 ? 14.187 -1.865 -4.422 1.00 84.19 93 LYS A C 1
ATOM 743 O O . LYS A 1 93 ? 13.998 -2.648 -5.346 1.00 84.19 93 LYS A O 1
ATOM 748 N N . GLY A 1 94 ? 13.388 -1.809 -3.371 1.00 87.44 94 GLY A N 1
ATOM 749 C CA . GLY A 1 94 ? 12.254 -2.704 -3.185 1.00 87.44 94 GLY A CA 1
ATOM 750 C C . GLY A 1 94 ? 11.223 -2.090 -2.262 1.00 87.44 94 GLY A C 1
ATOM 751 O O . GLY A 1 94 ? 11.369 -0.946 -1.824 1.00 87.44 94 GLY A O 1
ATOM 752 N N . GLY A 1 95 ? 10.188 -2.850 -1.978 1.00 89.81 95 GLY A N 1
ATOM 753 C CA . GLY A 1 95 ? 9.165 -2.472 -1.032 1.00 89.81 95 GLY A CA 1
ATOM 754 C C . GLY A 1 95 ? 8.156 -3.588 -0.890 1.00 89.81 95 GLY A C 1
ATOM 755 O O . GLY A 1 95 ? 8.119 -4.515 -1.701 1.00 89.81 95 GLY A O 1
ATOM 756 N N . GLU A 1 96 ? 7.349 -3.471 0.144 1.00 92.19 96 GLU A N 1
ATOM 757 C CA . GLU A 1 96 ? 6.366 -4.468 0.526 1.00 92.19 96 GLU A CA 1
ATOM 758 C C . GLU A 1 96 ? 5.000 -3.813 0.666 1.00 92.19 96 GLU A C 1
ATOM 760 O O . GLU A 1 96 ? 4.889 -2.639 1.034 1.00 92.19 96 GLU A O 1
ATOM 765 N N . VAL A 1 97 ? 3.958 -4.584 0.359 1.00 95.94 97 VAL A N 1
ATOM 766 C CA . VAL A 1 97 ? 2.573 -4.190 0.599 1.00 95.94 97 VAL A CA 1
ATOM 767 C C . VAL A 1 97 ? 1.913 -5.245 1.463 1.00 95.94 97 VAL A C 1
ATOM 769 O O . VAL A 1 97 ? 1.884 -6.418 1.100 1.00 95.94 97 VAL A O 1
ATOM 772 N N . SER A 1 98 ? 1.321 -4.796 2.560 1.00 97.62 98 SER A N 1
ATOM 773 C CA . SER A 1 98 ? 0.522 -5.618 3.461 1.00 97.62 98 SER A CA 1
ATOM 774 C C . SER A 1 98 ? -0.911 -5.106 3.480 1.00 97.62 98 SER A C 1
ATOM 776 O O . SER A 1 98 ? -1.161 -3.900 3.427 1.00 97.62 98 SER A O 1
ATOM 778 N N . VAL A 1 99 ? -1.873 -6.023 3.539 1.00 98.50 99 VAL A N 1
ATOM 779 C CA . VAL A 1 99 ? -3.303 -5.705 3.571 1.00 98.50 99 VAL A CA 1
ATOM 780 C C . VAL A 1 99 ? -3.916 -6.366 4.790 1.00 98.50 99 VAL A C 1
ATOM 782 O O . VAL A 1 99 ? -3.648 -7.536 5.039 1.00 98.50 99 VAL A O 1
ATOM 785 N N . TYR A 1 100 ? -4.747 -5.631 5.524 1.00 98.50 100 TYR A N 1
ATOM 786 C CA . TYR A 1 100 ? -5.389 -6.122 6.737 1.00 98.50 100 TYR A CA 1
ATOM 787 C C . TYR A 1 100 ? -6.887 -5.849 6.727 1.00 98.50 100 TYR A C 1
ATOM 789 O O . TYR A 1 100 ? -7.339 -4.798 6.255 1.00 98.50 100 TYR A O 1
ATOM 797 N N . PHE A 1 101 ? -7.653 -6.802 7.253 1.00 98.12 101 PHE A N 1
ATOM 798 C CA . PHE A 1 101 ? -9.109 -6.749 7.356 1.00 98.12 101 PHE A CA 1
ATOM 799 C C . PHE A 1 101 ? -9.524 -6.859 8.820 1.00 98.12 101 PHE A C 1
ATOM 801 O O . PHE A 1 101 ? -9.020 -7.699 9.555 1.00 98.12 101 PHE A O 1
ATOM 808 N N . TRP A 1 102 ? -10.466 -6.014 9.228 1.00 97.06 102 TRP A N 1
ATOM 809 C CA . TRP A 1 102 ? -11.080 -6.074 10.545 1.00 97.06 102 TRP A CA 1
ATOM 810 C C . TRP A 1 102 ? -12.081 -7.226 10.613 1.00 97.06 102 TRP A C 1
ATOM 812 O O . TRP A 1 102 ? -13.064 -7.228 9.863 1.00 97.06 102 TRP A O 1
ATOM 822 N N . ASP A 1 103 ? -11.876 -8.161 11.536 1.00 93.81 103 ASP A N 1
ATOM 823 C CA . ASP A 1 103 ? -12.763 -9.315 11.728 1.00 93.81 103 ASP A CA 1
ATOM 824 C C . ASP A 1 103 ? -13.891 -9.065 12.752 1.00 93.81 103 ASP A C 1
ATOM 826 O O . ASP A 1 103 ? -14.866 -9.812 12.815 1.00 93.81 103 ASP A O 1
ATOM 830 N N . GLY A 1 104 ? -13.802 -7.973 13.517 1.00 92.75 104 GLY A N 1
ATOM 831 C CA . GLY A 1 104 ? -14.678 -7.693 14.658 1.00 92.75 104 GLY A CA 1
ATOM 832 C C . GLY A 1 104 ? -13.913 -7.396 15.948 1.00 92.75 104 GLY A C 1
ATOM 833 O O . GLY A 1 104 ? -14.440 -6.674 16.797 1.00 92.75 104 GLY A O 1
ATOM 834 N N . SER A 1 105 ? -12.679 -7.889 16.052 1.00 92.69 105 SER A N 1
ATOM 835 C CA . SER A 1 105 ? -11.796 -7.794 17.219 1.00 92.69 105 SER A CA 1
ATOM 836 C C . SER A 1 105 ? -10.360 -7.387 16.891 1.00 92.69 105 SER A C 1
ATOM 838 O O . SER A 1 105 ? -9.771 -6.626 17.656 1.00 92.69 105 SER A O 1
ATOM 840 N N . SER A 1 106 ? -9.805 -7.859 15.778 1.00 95.00 106 SER A N 1
ATOM 841 C CA . SER A 1 106 ? -8.429 -7.603 15.350 1.00 95.00 106 SER A CA 1
ATOM 842 C C . SER A 1 106 ? -8.368 -7.308 13.854 1.00 95.00 106 SER A C 1
ATOM 844 O O . SER A 1 106 ? -9.331 -7.482 13.101 1.00 95.00 106 SER A O 1
ATOM 846 N N . PHE A 1 107 ? -7.217 -6.792 13.426 1.00 97.81 107 PHE A N 1
ATOM 847 C CA . PHE A 1 107 ? -6.866 -6.695 12.017 1.00 97.81 107 PHE A CA 1
ATOM 848 C C . PHE A 1 107 ? -6.054 -7.922 11.619 1.00 97.81 107 PHE A C 1
ATOM 850 O O . PHE A 1 107 ? -4.905 -8.067 12.025 1.00 97.81 107 PHE A O 1
ATOM 857 N N . GLU A 1 108 ? -6.641 -8.769 10.783 1.00 97.19 108 GLU A N 1
ATOM 858 C CA . GLU A 1 108 ? -5.992 -9.968 10.262 1.00 97.19 108 GLU A CA 1
ATOM 859 C C . GLU A 1 108 ? -5.321 -9.668 8.925 1.00 97.19 108 GLU A C 1
ATOM 861 O O . GLU A 1 108 ? -5.914 -9.026 8.048 1.00 97.19 108 GLU A O 1
ATOM 866 N N . GLN A 1 109 ? -4.080 -10.129 8.761 1.00 97.56 109 GLN A N 1
ATOM 867 C CA . GLN A 1 109 ? -3.350 -9.951 7.512 1.00 97.56 109 GLN A CA 1
ATOM 868 C C . GLN A 1 109 ? -3.917 -10.863 6.424 1.00 97.56 109 GLN A C 1
ATOM 870 O O . GLN A 1 109 ? -4.105 -12.063 6.613 1.00 97.56 109 GLN A O 1
ATOM 875 N N . VAL A 1 110 ? -4.136 -10.289 5.247 1.00 97.25 110 VAL A N 1
ATOM 876 C CA . VAL A 1 110 ? -4.574 -11.003 4.054 1.00 97.25 110 VAL A CA 1
ATOM 877 C C . VAL A 1 110 ? -3.367 -11.410 3.220 1.00 97.25 110 VAL A C 1
ATOM 879 O O . VAL A 1 110 ? -2.535 -10.573 2.861 1.00 97.25 110 VAL A O 1
ATOM 882 N N . ALA A 1 111 ? -3.306 -12.692 2.861 1.00 96.81 111 ALA A N 1
ATOM 883 C CA . ALA A 1 111 ? -2.318 -13.199 1.921 1.00 96.81 111 ALA A CA 1
ATOM 884 C C . ALA A 1 111 ? -2.553 -12.604 0.524 1.00 96.81 111 ALA A C 1
ATOM 886 O O . ALA A 1 111 ? -3.647 -12.705 -0.041 1.00 96.81 111 ALA A O 1
ATOM 887 N N . LEU A 1 112 ? -1.514 -11.983 -0.032 1.00 97.31 112 LEU A N 1
ATOM 888 C CA . LEU A 1 112 ? -1.505 -11.495 -1.408 1.00 97.31 112 LEU A CA 1
ATOM 889 C C . LEU A 1 112 ? -1.017 -12.596 -2.364 1.00 97.31 112 LEU A C 1
ATOM 891 O O . LEU A 1 112 ? -0.356 -13.534 -1.915 1.00 97.31 112 LEU A O 1
ATOM 895 N N . PRO A 1 113 ? -1.310 -12.500 -3.676 1.00 96.31 113 PRO A N 1
ATOM 896 C CA . PRO A 1 113 ? -0.702 -13.386 -4.663 1.00 96.31 113 PRO A CA 1
ATOM 897 C C . PRO A 1 113 ? 0.827 -13.353 -4.566 1.00 96.31 113 PRO A C 1
ATOM 899 O O . PRO A 1 113 ? 1.398 -12.276 -4.392 1.00 96.31 113 PRO A O 1
ATOM 902 N N . GLU A 1 114 ? 1.474 -14.512 -4.728 1.00 93.12 114 GLU A N 1
ATOM 903 C CA . GLU A 1 114 ? 2.940 -14.640 -4.653 1.00 93.12 114 GLU A CA 1
ATOM 904 C C . GLU A 1 114 ? 3.657 -13.690 -5.622 1.00 93.12 114 GLU A C 1
ATOM 906 O O . GLU A 1 114 ? 4.682 -13.102 -5.284 1.00 93.12 114 GLU A O 1
ATOM 911 N N . GLU A 1 115 ? 3.081 -13.493 -6.812 1.00 92.00 115 GLU A N 1
ATOM 912 C CA . GLU A 1 115 ? 3.584 -12.564 -7.818 1.00 92.00 115 GLU A CA 1
ATOM 913 C C . GLU A 1 115 ? 2.570 -11.450 -8.087 1.00 92.00 115 GLU A C 1
ATOM 915 O O . GLU A 1 115 ? 1.463 -11.674 -8.591 1.00 92.00 115 GLU A O 1
ATOM 920 N N . LEU A 1 116 ? 2.971 -10.214 -7.784 1.00 95.69 116 LEU A N 1
ATOM 921 C CA . LEU A 1 116 ? 2.223 -9.024 -8.173 1.00 95.69 116 LEU A CA 1
ATOM 922 C C . LEU A 1 116 ? 2.649 -8.545 -9.573 1.00 95.69 116 LEU A C 1
ATOM 924 O O . LEU A 1 116 ? 3.819 -8.667 -9.942 1.00 95.69 116 LEU A O 1
ATOM 928 N N . PRO A 1 117 ? 1.730 -7.958 -10.365 1.00 96.50 117 PRO A N 1
ATOM 929 C CA . PRO A 1 117 ? 2.052 -7.448 -11.693 1.00 96.50 117 PRO A CA 1
ATOM 930 C C . PRO A 1 117 ? 3.170 -6.396 -11.669 1.00 96.50 117 PRO A C 1
ATOM 932 O O . PRO A 1 117 ? 3.063 -5.391 -10.968 1.00 96.50 117 PRO A O 1
ATOM 935 N N . SER A 1 118 ? 4.193 -6.589 -12.506 1.00 95.00 118 SER A N 1
ATOM 936 C CA . SER A 1 118 ? 5.338 -5.679 -12.640 1.00 95.00 118 SER A CA 1
ATOM 937 C C . SER A 1 118 ? 5.385 -5.003 -14.025 1.00 95.00 118 SER A C 1
ATOM 939 O O . SER A 1 118 ? 5.005 -5.625 -15.024 1.00 95.00 118 SER A O 1
ATOM 941 N N . PRO A 1 119 ? 5.830 -3.733 -14.127 1.00 96.19 119 PRO A N 1
ATOM 942 C CA . PRO A 1 119 ? 5.990 -3.015 -15.392 1.00 96.19 119 PRO A CA 1
ATOM 943 C C . PRO A 1 119 ? 6.879 -3.724 -16.413 1.00 96.19 119 PRO A C 1
ATOM 945 O O . PRO A 1 119 ? 8.030 -4.054 -16.143 1.00 96.19 119 PRO A O 1
ATOM 948 N N . HIS A 1 120 ? 6.383 -3.845 -17.646 1.00 94.62 120 HIS A N 1
ATOM 949 C CA . HIS A 1 120 ? 7.197 -4.260 -18.785 1.00 94.62 120 HIS A CA 1
ATOM 950 C C . HIS A 1 120 ? 7.712 -3.028 -19.542 1.00 94.62 120 HIS A C 1
ATOM 952 O O . HIS A 1 120 ? 7.033 -2.479 -20.419 1.00 94.62 120 HIS A O 1
ATOM 958 N N . ILE A 1 121 ? 8.920 -2.584 -19.193 1.00 94.00 121 ILE A N 1
ATOM 959 C CA . ILE A 1 121 ? 9.555 -1.390 -19.766 1.00 94.00 121 ILE A CA 1
ATOM 960 C C . ILE A 1 121 ? 9.915 -1.620 -21.237 1.00 94.00 121 ILE A C 1
ATOM 962 O O . ILE A 1 121 ? 10.517 -2.630 -21.602 1.00 94.00 121 ILE A O 1
ATOM 966 N N . LYS A 1 122 ? 9.559 -0.658 -22.095 1.00 91.94 122 LYS A N 1
ATOM 967 C CA . LYS A 1 122 ? 10.008 -0.627 -23.492 1.00 91.94 122 LYS A CA 1
ATOM 968 C C . LYS A 1 122 ? 11.257 0.235 -23.603 1.00 91.94 122 LYS A C 1
ATOM 970 O O . LYS A 1 122 ? 11.178 1.447 -23.446 1.00 91.94 122 LYS A O 1
ATOM 975 N N . PHE A 1 123 ? 12.387 -0.395 -23.891 1.00 92.38 123 PHE A N 1
ATOM 976 C CA . PHE A 1 123 ? 13.670 0.295 -23.949 1.00 92.38 123 PHE A CA 1
ATOM 977 C C . PHE A 1 123 ? 13.919 0.988 -25.301 1.00 92.38 123 PHE A C 1
ATOM 979 O O . PHE A 1 123 ? 13.500 0.468 -26.343 1.00 92.38 123 PHE A O 1
ATOM 986 N N . PRO A 1 124 ? 14.643 2.123 -25.304 1.00 89.56 124 PRO A N 1
ATOM 987 C CA . PRO A 1 124 ? 15.225 2.708 -26.510 1.00 89.56 124 PRO A CA 1
ATOM 988 C C . PRO A 1 124 ? 16.154 1.732 -27.251 1.00 89.56 124 PRO A C 1
ATOM 990 O O . PRO A 1 124 ? 16.722 0.814 -26.657 1.00 89.56 124 PRO A O 1
ATOM 993 N N . LYS A 1 125 ? 16.338 1.927 -28.563 1.00 89.75 125 LYS A N 1
ATOM 994 C CA . LYS A 1 125 ? 17.155 1.022 -29.403 1.00 89.75 125 LYS A CA 1
ATOM 995 C C . LYS A 1 125 ? 18.640 1.023 -29.026 1.00 89.75 125 LYS A C 1
ATOM 997 O O . LYS A 1 125 ? 19.313 0.011 -29.185 1.00 89.75 125 LYS A O 1
ATOM 1002 N N . ASP A 1 126 ? 19.135 2.150 -28.544 1.00 90.38 126 ASP A N 1
ATOM 1003 C CA . ASP A 1 126 ? 20.509 2.408 -28.111 1.00 90.38 126 ASP A CA 1
ATOM 1004 C C . ASP A 1 126 ? 20.748 2.072 -26.628 1.00 90.38 126 ASP A C 1
ATOM 1006 O O . ASP A 1 126 ? 21.846 2.264 -26.112 1.00 90.38 126 ASP A O 1
ATOM 1010 N N . CYS A 1 127 ? 19.748 1.511 -25.939 1.00 88.75 127 CYS A N 1
ATOM 1011 C CA . CYS A 1 127 ? 19.813 1.233 -24.506 1.00 88.75 127 CYS A CA 1
ATOM 1012 C C . CYS A 1 127 ? 20.945 0.261 -24.117 1.00 88.75 127 CYS A C 1
ATOM 1014 O O . CYS A 1 127 ? 21.504 0.349 -23.020 1.00 88.75 127 CYS A O 1
ATOM 1016 N N . GLY A 1 128 ? 21.307 -0.658 -25.019 1.00 90.81 128 GLY A N 1
ATOM 1017 C CA . GLY A 1 128 ? 22.309 -1.687 -24.757 1.00 90.81 128 GLY A CA 1
ATOM 1018 C C . GLY A 1 128 ? 21.912 -2.591 -23.584 1.00 90.81 128 GLY A C 1
ATOM 1019 O O . GLY A 1 128 ? 20.759 -2.999 -23.458 1.00 90.81 128 GLY A O 1
ATOM 1020 N N . ALA A 1 129 ? 22.878 -2.927 -22.725 1.00 93.06 129 ALA A N 1
ATOM 1021 C CA . ALA A 1 129 ? 22.614 -3.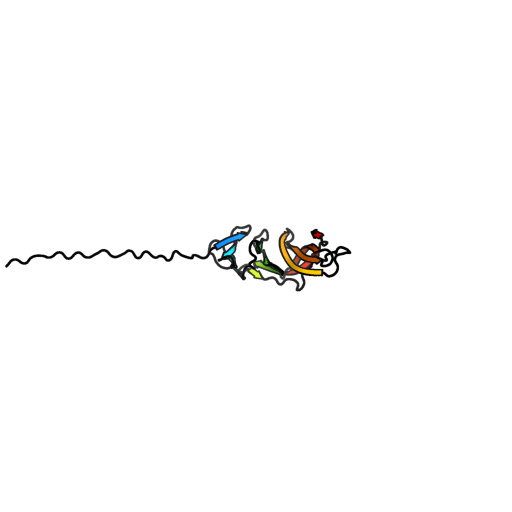695 -21.510 1.00 93.06 129 ALA A CA 1
ATOM 1022 C C . ALA A 1 129 ? 21.870 -2.850 -20.463 1.00 93.06 129 ALA A C 1
ATOM 1024 O O . ALA A 1 129 ? 22.201 -1.685 -20.249 1.00 93.06 129 ALA A O 1
ATOM 1025 N N . VAL A 1 130 ? 20.927 -3.468 -19.750 1.00 94.56 130 VAL A N 1
ATOM 1026 C CA . VAL A 1 130 ? 20.145 -2.808 -18.696 1.00 94.56 130 VAL A CA 1
ATOM 1027 C C . VAL A 1 130 ? 20.658 -3.164 -17.303 1.00 94.56 130 VAL A C 1
ATOM 1029 O O . VAL A 1 130 ? 21.113 -4.282 -17.055 1.00 94.56 130 VAL A O 1
ATOM 1032 N N . LYS A 1 131 ? 20.590 -2.212 -16.371 1.00 94.56 131 LYS A N 1
ATOM 1033 C CA . LYS A 1 131 ? 20.839 -2.435 -14.940 1.00 94.56 131 LYS A CA 1
ATOM 1034 C C . LYS A 1 131 ? 19.564 -2.134 -14.157 1.00 94.56 131 LYS A C 1
ATOM 1036 O O . LYS A 1 131 ? 19.068 -1.016 -14.222 1.00 94.56 131 LYS A O 1
ATOM 1041 N N . ASN A 1 132 ? 19.083 -3.108 -13.390 1.00 93.81 132 ASN A N 1
ATOM 1042 C CA . ASN A 1 132 ? 17.902 -2.951 -12.544 1.00 93.81 132 ASN A CA 1
ATOM 1043 C C . ASN A 1 132 ? 18.225 -2.125 -11.289 1.00 93.81 132 ASN A C 1
ATOM 1045 O O . ASN A 1 132 ? 19.162 -2.455 -10.551 1.00 93.81 132 ASN A O 1
ATOM 1049 N N . TYR A 1 133 ? 17.460 -1.057 -11.065 1.00 91.31 133 TYR A N 1
ATOM 1050 C CA . TYR A 1 133 ? 17.515 -0.238 -9.854 1.00 91.31 133 TYR A CA 1
ATOM 1051 C C . TYR A 1 133 ? 16.412 -0.539 -8.849 1.00 91.31 133 TYR A C 1
ATOM 1053 O O . TYR A 1 133 ? 16.523 -0.116 -7.703 1.00 91.31 133 TYR A O 1
ATOM 1061 N N . GLY A 1 134 ? 15.442 -1.363 -9.220 1.00 91.62 134 GLY A N 1
ATOM 1062 C CA . GLY A 1 134 ? 14.411 -1.855 -8.331 1.00 91.62 134 GLY A CA 1
ATOM 1063 C C . GLY A 1 134 ? 13.041 -1.286 -8.647 1.00 91.62 134 GLY A C 1
ATOM 1064 O O . GLY A 1 134 ? 12.861 -0.469 -9.547 1.00 91.62 134 GLY A O 1
ATOM 1065 N N . GLY A 1 135 ? 12.067 -1.758 -7.889 1.00 91.12 135 GLY A N 1
ATOM 1066 C CA . GLY A 1 135 ? 10.653 -1.507 -8.107 1.00 91.12 135 GLY A CA 1
ATOM 1067 C C . GLY A 1 135 ? 9.855 -2.090 -6.953 1.00 91.12 135 GLY A C 1
ATOM 1068 O O . GLY A 1 135 ? 10.345 -2.989 -6.266 1.00 91.12 135 GLY A O 1
ATOM 1069 N N . ALA A 1 136 ? 8.661 -1.576 -6.714 1.00 93.25 136 ALA A N 1
ATOM 1070 C CA . ALA A 1 136 ? 7.732 -2.142 -5.753 1.00 93.25 136 ALA A CA 1
ATOM 1071 C C . ALA A 1 136 ? 6.293 -1.787 -6.110 1.00 93.25 136 ALA A C 1
ATOM 1073 O O . ALA A 1 136 ? 6.023 -0.817 -6.822 1.00 93.25 136 ALA A O 1
ATOM 1074 N N . ALA A 1 137 ? 5.366 -2.567 -5.565 1.00 95.12 137 ALA A N 1
ATOM 1075 C CA . ALA A 1 137 ? 3.974 -2.168 -5.500 1.00 95.12 137 ALA A CA 1
ATOM 1076 C C . ALA A 1 137 ? 3.761 -1.183 -4.341 1.00 95.12 137 ALA A C 1
ATOM 1078 O O . ALA A 1 137 ? 4.391 -1.292 -3.292 1.00 95.12 137 ALA A O 1
ATOM 1079 N N . THR A 1 138 ? 2.826 -0.260 -4.526 1.00 95.12 138 THR A N 1
ATOM 1080 C CA . THR A 1 138 ? 2.422 0.742 -3.543 1.00 95.12 138 THR A CA 1
ATOM 1081 C C . THR A 1 138 ? 0.900 0.863 -3.574 1.00 95.12 138 THR A C 1
ATOM 1083 O O . THR A 1 138 ? 0.318 0.985 -4.663 1.00 95.12 138 THR A O 1
ATOM 1086 N N . PRO A 1 139 ? 0.216 0.831 -2.418 1.00 97.50 139 PRO A N 1
ATOM 1087 C CA . PRO A 1 139 ? -1.230 0.966 -2.390 1.00 97.50 139 PR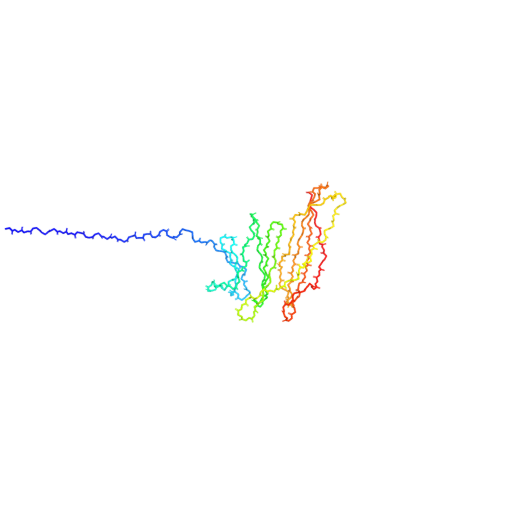O A CA 1
ATOM 1088 C C . PRO A 1 139 ? -1.640 2.408 -2.721 1.00 97.50 139 PRO A C 1
ATOM 1090 O O . PRO A 1 139 ? -1.058 3.365 -2.217 1.00 97.50 139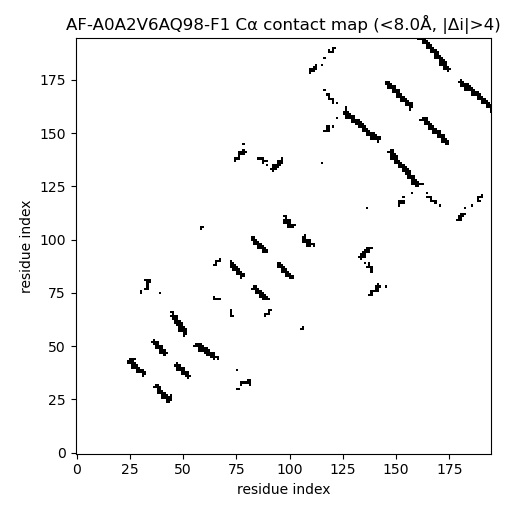 PRO A O 1
ATOM 1093 N N . LEU A 1 140 ? -2.656 2.570 -3.572 1.00 97.44 140 LEU A N 1
ATOM 1094 C CA . LEU A 1 140 ? -3.152 3.889 -3.976 1.00 97.44 140 LEU A CA 1
ATOM 1095 C C . LEU A 1 140 ? -4.443 4.266 -3.258 1.00 97.44 140 LEU A C 1
ATOM 1097 O O . LEU A 1 140 ? -4.574 5.387 -2.774 1.00 97.44 140 LEU A O 1
ATOM 1101 N N . ARG A 1 141 ? -5.428 3.360 -3.249 1.00 98.12 141 ARG A N 1
ATOM 1102 C CA . ARG A 1 141 ? -6.743 3.572 -2.621 1.00 98.12 141 ARG A CA 1
ATOM 1103 C C . ARG A 1 141 ? -7.610 2.322 -2.682 1.00 98.12 141 ARG A C 1
ATOM 1105 O O . ARG A 1 141 ? -7.451 1.479 -3.561 1.00 98.12 141 ARG A O 1
ATOM 1112 N N . TRP A 1 142 ? -8.632 2.304 -1.837 1.00 98.50 142 TRP A N 1
ATOM 1113 C CA . TRP A 1 142 ? -9.757 1.384 -1.956 1.00 98.50 142 TRP A CA 1
ATOM 1114 C C . TRP A 1 142 ? -10.831 1.942 -2.894 1.00 98.50 142 TRP A C 1
ATOM 1116 O O . TRP A 1 142 ? -11.238 3.104 -2.796 1.00 98.50 142 TRP A O 1
ATOM 1126 N N . LEU A 1 143 ? -11.309 1.108 -3.811 1.00 98.19 143 LEU A N 1
ATOM 1127 C CA . LEU A 1 143 ? -12.412 1.424 -4.710 1.00 98.19 143 LEU A CA 1
ATOM 1128 C C . LEU A 1 143 ? -13.758 1.216 -4.007 1.00 98.19 143 LEU A C 1
ATOM 1130 O O . LEU A 1 143 ? -13.874 0.462 -3.043 1.00 98.19 143 LEU A O 1
ATOM 1134 N N . LYS A 1 144 ? -14.821 1.840 -4.532 1.00 95.44 144 LYS A N 1
ATOM 1135 C CA . LYS A 1 144 ? -16.192 1.647 -4.015 1.00 95.44 144 LYS A CA 1
ATOM 1136 C C . LYS A 1 144 ? -16.660 0.187 -4.089 1.00 95.44 144 LYS A C 1
ATOM 1138 O O . LYS A 1 144 ? -17.542 -0.191 -3.331 1.00 95.44 144 LYS A O 1
ATOM 1143 N N . SER A 1 145 ? -16.082 -0.604 -4.993 1.00 95.50 145 SER A N 1
ATOM 1144 C CA . SER A 1 145 ? -16.310 -2.048 -5.117 1.00 95.50 145 SER A CA 1
ATOM 1145 C C . SER A 1 145 ? -15.700 -2.865 -3.972 1.00 95.50 145 SER A C 1
ATOM 1147 O O . SER A 1 145 ? -16.002 -4.045 -3.861 1.00 95.50 145 SER A O 1
ATOM 1149 N N . GLY A 1 146 ? -14.839 -2.271 -3.139 1.00 96.31 146 GLY A N 1
ATOM 1150 C CA . GLY A 1 146 ? -14.057 -2.983 -2.127 1.00 96.31 146 GLY A CA 1
ATOM 1151 C C . GLY A 1 146 ? -12.738 -3.563 -2.648 1.00 96.31 146 GLY A C 1
ATOM 1152 O O . GLY A 1 146 ? -12.014 -4.185 -1.877 1.00 96.31 146 GLY A O 1
ATOM 1153 N N . GLU A 1 147 ? -12.417 -3.349 -3.925 1.00 98.25 147 GLU A N 1
ATOM 1154 C CA . GLU A 1 147 ? -11.119 -3.680 -4.525 1.00 98.25 147 GLU A CA 1
ATOM 1155 C C . GLU A 1 147 ? -10.035 -2.691 -4.084 1.00 98.25 147 GLU A C 1
ATOM 1157 O O . GLU A 1 147 ? -10.315 -1.510 -3.857 1.00 98.25 147 GLU A O 1
ATOM 1162 N N . LEU A 1 148 ? -8.790 -3.157 -4.020 1.00 98.75 148 LEU A N 1
ATOM 1163 C CA . LEU A 1 148 ? -7.622 -2.322 -3.750 1.00 98.75 148 LEU A CA 1
ATOM 1164 C C . LEU A 1 148 ? -6.928 -1.973 -5.068 1.00 98.75 148 LEU A C 1
ATOM 1166 O O . LEU A 1 148 ? -6.551 -2.865 -5.824 1.00 98.75 148 LEU A O 1
ATOM 1170 N N . GLU A 1 149 ? -6.748 -0.684 -5.348 1.00 98.62 149 GLU A N 1
ATOM 1171 C CA . GLU A 1 149 ? -5.932 -0.208 -6.467 1.00 98.62 149 GLU A CA 1
ATOM 1172 C C . GLU A 1 149 ? -4.487 -0.000 -5.999 1.00 98.62 149 GLU A C 1
ATOM 1174 O O . GLU A 1 149 ? -4.246 0.656 -4.981 1.00 98.62 149 GLU A O 1
ATOM 1179 N N . LEU A 1 150 ? -3.531 -0.536 -6.759 1.00 98.44 150 LEU A N 1
ATOM 1180 C CA . LEU A 1 150 ? -2.096 -0.399 -6.527 1.00 98.44 150 LEU A CA 1
ATOM 1181 C C . LEU A 1 150 ? -1.402 0.168 -7.768 1.00 98.44 150 LEU A C 1
ATOM 1183 O O . LEU A 1 150 ? -1.873 -0.001 -8.898 1.00 98.44 150 LEU A O 1
ATOM 1187 N N . SER A 1 151 ? -0.258 0.809 -7.547 1.00 97.06 151 SER A N 1
ATOM 1188 C CA . SER A 1 151 ? 0.720 1.113 -8.592 1.00 97.06 151 SER A CA 1
ATOM 1189 C C . SER A 1 151 ? 1.966 0.277 -8.362 1.00 97.06 151 SER A C 1
ATOM 1191 O O . SER A 1 151 ? 2.396 0.163 -7.221 1.00 97.06 151 SER A O 1
ATOM 1193 N N . SER A 1 152 ? 2.543 -0.295 -9.414 1.00 96.25 152 SER A N 1
ATOM 1194 C CA . SER A 1 152 ? 3.887 -0.865 -9.371 1.00 96.25 152 SER A CA 1
ATOM 1195 C C . SER A 1 152 ? 4.806 -0.034 -10.241 1.00 96.25 152 SER A C 1
ATOM 1197 O O . SER A 1 152 ? 4.481 0.240 -11.400 1.00 96.25 152 SER A O 1
ATOM 1199 N N . ASP A 1 153 ? 5.963 0.313 -9.690 1.00 94.44 153 ASP A N 1
ATOM 1200 C CA . ASP A 1 153 ? 7.052 0.940 -10.422 1.00 94.44 153 ASP A CA 1
ATOM 1201 C C . ASP A 1 153 ? 8.187 -0.059 -10.705 1.00 94.44 153 ASP A C 1
ATOM 1203 O O . ASP A 1 153 ? 8.277 -1.134 -10.107 1.00 94.44 153 ASP A O 1
ATOM 1207 N N . LEU A 1 154 ? 9.031 0.283 -11.673 1.00 95.25 154 LEU A N 1
ATOM 1208 C CA . LEU A 1 154 ? 10.289 -0.394 -11.958 1.00 95.25 154 LEU A CA 1
ATOM 1209 C C . LEU A 1 154 ? 11.240 0.598 -12.618 1.00 95.25 154 LEU A C 1
ATOM 1211 O O . LEU A 1 154 ? 10.867 1.260 -13.583 1.00 95.25 154 LEU A O 1
ATOM 1215 N N . MET A 1 155 ? 12.472 0.673 -12.132 1.00 94.62 155 MET A N 1
ATOM 1216 C CA . MET A 1 155 ? 13.494 1.569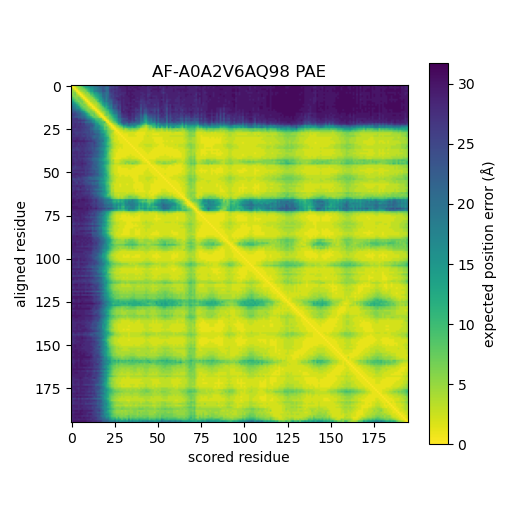 -12.658 1.00 94.62 155 MET A CA 1
ATOM 1217 C C . MET A 1 155 ? 14.679 0.779 -13.206 1.00 94.62 155 MET A C 1
ATOM 1219 O O . MET A 1 155 ? 15.202 -0.138 -12.567 1.00 94.62 155 MET A O 1
ATOM 1223 N N . MET A 1 156 ? 15.123 1.154 -14.401 1.00 95.31 156 MET A N 1
ATOM 1224 C CA . MET A 1 156 ? 16.215 0.511 -15.122 1.00 95.31 156 MET A CA 1
ATOM 1225 C C . MET A 1 156 ? 17.134 1.567 -15.731 1.00 95.31 156 MET A C 1
ATOM 1227 O O . MET A 1 156 ? 16.661 2.532 -16.317 1.00 95.31 156 MET A O 1
ATOM 1231 N N . LEU A 1 157 ? 18.446 1.360 -15.663 1.00 95.31 157 LEU A N 1
ATOM 1232 C CA . LEU A 1 157 ? 19.427 2.177 -16.379 1.00 95.31 157 LEU A CA 1
ATOM 1233 C C . LEU A 1 157 ? 19.826 1.504 -17.690 1.00 95.31 157 LEU A C 1
ATOM 1235 O O . LEU A 1 157 ? 20.293 0.360 -17.678 1.00 95.31 157 LEU A O 1
ATOM 1239 N N . CYS A 1 158 ? 19.728 2.243 -18.787 1.00 94.19 158 CYS A N 1
ATOM 1240 C CA . CYS A 1 158 ? 20.307 1.894 -20.074 1.00 94.19 158 CYS A CA 1
ATOM 1241 C C . CYS A 1 158 ? 21.807 2.191 -20.072 1.00 94.19 158 CYS A C 1
ATOM 1243 O O . CYS A 1 158 ? 22.216 3.345 -20.010 1.00 94.19 158 CYS A O 1
ATOM 1245 N N . ARG A 1 159 ? 22.664 1.168 -20.152 1.00 93.25 159 ARG A N 1
ATOM 1246 C CA . ARG A 1 159 ? 24.123 1.387 -20.138 1.00 93.25 159 ARG A CA 1
ATOM 1247 C C . ARG A 1 159 ? 24.667 1.946 -21.448 1.00 93.25 159 ARG A C 1
ATOM 1249 O O . ARG A 1 159 ? 25.740 2.534 -21.426 1.00 93.25 159 ARG A O 1
ATOM 1256 N N . GLY A 1 160 ? 23.976 1.715 -22.562 1.00 90.19 160 GLY A N 1
ATOM 1257 C CA . GLY A 1 160 ? 24.389 2.206 -23.876 1.00 90.19 160 GLY A CA 1
ATOM 1258 C C . GLY A 1 160 ? 24.212 3.716 -24.018 1.00 90.19 160 GLY A C 1
ATOM 1259 O O . GLY A 1 160 ? 25.121 4.382 -24.503 1.00 90.19 160 GLY A O 1
ATOM 1260 N N . SER A 1 161 ? 23.085 4.248 -23.538 1.00 90.19 161 SER A N 1
ATOM 1261 C CA . SER A 1 161 ? 22.753 5.675 -23.617 1.00 90.19 161 SER A CA 1
ATOM 1262 C C . SER A 1 161 ? 23.011 6.455 -22.326 1.00 90.19 161 SER A C 1
ATOM 1264 O O . SER A 1 161 ? 23.145 7.669 -22.371 1.00 90.19 161 SER A O 1
ATOM 1266 N N . GLY A 1 162 ? 23.081 5.786 -21.171 1.00 91.19 162 GLY A N 1
ATOM 1267 C CA . GLY A 1 162 ? 23.099 6.436 -19.856 1.00 91.19 162 GLY A CA 1
ATOM 1268 C C . GLY A 1 162 ? 21.709 6.812 -19.329 1.00 91.19 162 GLY A C 1
ATOM 1269 O O . GLY A 1 162 ? 21.592 7.150 -18.155 1.00 91.19 162 GLY A O 1
ATOM 1270 N N . ALA A 1 163 ? 20.663 6.676 -20.150 1.00 93.00 163 ALA A N 1
ATOM 1271 C CA . ALA A 1 163 ? 19.306 7.075 -19.795 1.00 93.00 163 ALA A CA 1
ATOM 1272 C C . ALA A 1 163 ? 18.682 6.168 -18.721 1.00 93.00 163 ALA A C 1
ATOM 1274 O O . ALA A 1 163 ? 18.852 4.941 -18.730 1.00 93.00 163 ALA A O 1
ATOM 1275 N N . THR A 1 164 ? 17.885 6.756 -17.834 1.00 94.25 164 THR A N 1
ATOM 1276 C CA . THR A 1 164 ? 17.049 6.024 -16.878 1.00 94.25 164 THR A CA 1
ATOM 1277 C C . THR A 1 164 ? 15.658 5.818 -17.464 1.00 94.25 164 THR A C 1
ATOM 1279 O O . THR A 1 164 ? 14.987 6.756 -17.875 1.00 94.25 164 THR A O 1
ATOM 1282 N N . CYS A 1 165 ? 15.218 4.564 -17.515 1.00 94.50 165 CYS A N 1
ATOM 1283 C CA . CYS A 1 165 ? 13.880 4.174 -17.930 1.00 94.50 165 CYS A CA 1
ATOM 1284 C C . CYS A 1 165 ? 13.061 3.768 -16.704 1.00 94.50 165 CYS A C 1
ATOM 1286 O O . CYS A 1 165 ? 13.419 2.815 -16.006 1.00 94.50 165 CYS A O 1
ATOM 1288 N N . THR A 1 166 ? 11.929 4.431 -16.498 1.00 95.06 166 THR A N 1
ATOM 1289 C CA . THR A 1 166 ? 10.985 4.118 -15.423 1.00 95.06 166 THR A CA 1
ATOM 1290 C C . THR A 1 166 ? 9.691 3.590 -16.022 1.00 95.06 166 THR A C 1
ATOM 1292 O O . THR A 1 166 ? 9.087 4.208 -16.898 1.00 95.06 166 THR A O 1
ATOM 1295 N N . GLY A 1 167 ? 9.276 2.408 -15.580 1.00 96.69 167 GLY A N 1
ATOM 1296 C CA . GLY A 1 167 ? 7.974 1.832 -15.872 1.00 96.69 167 GLY A CA 1
ATOM 1297 C C . GLY A 1 167 ? 7.035 2.025 -14.693 1.00 96.69 167 GLY A C 1
ATOM 1298 O O . GLY A 1 167 ? 7.407 1.706 -13.573 1.00 96.69 167 GLY A O 1
ATOM 1299 N N . GLU A 1 168 ? 5.809 2.463 -14.951 1.00 96.94 168 GLU A N 1
ATOM 1300 C CA . GLU A 1 168 ? 4.711 2.422 -13.981 1.00 96.94 168 GLU A CA 1
ATOM 1301 C C . GLU A 1 168 ? 3.545 1.645 -14.596 1.00 96.94 168 GLU A C 1
ATOM 1303 O O . GLU A 1 168 ? 3.189 1.845 -15.764 1.00 96.94 168 GLU A O 1
ATOM 1308 N N . LEU A 1 169 ? 2.926 0.751 -13.829 1.00 97.50 169 LEU A N 1
ATOM 1309 C CA . LEU A 1 169 ? 1.629 0.178 -14.174 1.00 97.50 169 LEU A CA 1
ATOM 1310 C C . LEU A 1 169 ? 0.706 0.241 -12.964 1.00 97.50 169 LEU A C 1
ATOM 1312 O O . LEU A 1 169 ? 1.146 0.106 -11.828 1.00 97.50 169 LEU A O 1
ATOM 1316 N N . ARG A 1 170 ? -0.598 0.360 -13.214 1.00 98.25 170 ARG A N 1
ATOM 1317 C CA . ARG A 1 170 ? -1.625 0.238 -12.173 1.00 98.25 170 ARG A CA 1
ATOM 1318 C C . ARG A 1 170 ? -2.401 -1.049 -12.323 1.00 98.25 170 ARG A C 1
ATOM 1320 O O . ARG A 1 170 ? -2.710 -1.457 -13.443 1.00 98.25 170 ARG A O 1
ATOM 1327 N N . PHE A 1 171 ? -2.758 -1.661 -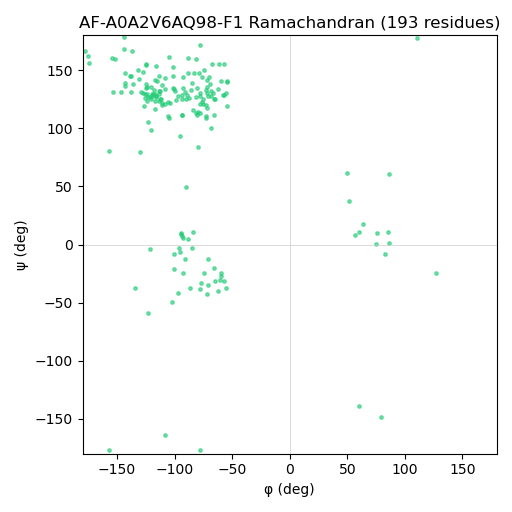11.208 1.00 98.50 171 PHE A N 1
ATOM 1328 C CA . PHE A 1 171 ? -3.569 -2.868 -11.180 1.00 98.50 171 PHE A CA 1
ATOM 1329 C C . PHE A 1 171 ? -4.514 -2.854 -9.981 1.00 98.50 171 PHE A C 1
ATOM 1331 O O . PHE A 1 171 ? -4.420 -2.002 -9.099 1.00 98.50 171 PHE A O 1
ATOM 1338 N N . THR A 1 172 ? -5.471 -3.774 -9.982 1.00 98.56 172 THR A N 1
ATOM 1339 C CA . THR A 1 172 ? -6.448 -3.914 -8.897 1.00 98.56 172 THR A CA 1
ATOM 1340 C C . THR A 1 172 ? -6.441 -5.329 -8.356 1.00 98.56 172 THR A C 1
ATOM 1342 O O . THR A 1 172 ? -6.405 -6.287 -9.136 1.00 98.56 172 THR A O 1
ATOM 1345 N N . LEU A 1 173 ? -6.505 -5.440 -7.033 1.00 98.56 173 LEU A N 1
ATOM 1346 C CA . LEU A 1 173 ? -6.761 -6.681 -6.319 1.00 98.56 173 LEU A CA 1
ATOM 1347 C C . LEU A 1 173 ? -8.231 -6.739 -5.911 1.00 98.56 173 LEU A C 1
ATOM 1349 O O . LEU A 1 173 ? -8.776 -5.776 -5.363 1.00 98.56 173 LEU A O 1
ATOM 1353 N N . ALA A 1 174 ? -8.861 -7.874 -6.180 1.00 98.12 174 ALA A N 1
ATOM 1354 C CA . ALA A 1 174 ? -10.154 -8.236 -5.626 1.00 98.12 174 ALA A CA 1
ATOM 1355 C C . ALA A 1 174 ? -9.962 -9.229 -4.482 1.00 98.12 174 ALA A C 1
ATOM 1357 O O . ALA A 1 174 ? -8.989 -9.980 -4.474 1.00 98.12 174 ALA A O 1
ATOM 1358 N N . PHE A 1 175 ? -10.909 -9.227 -3.552 1.00 97.81 175 PHE A N 1
ATOM 1359 C CA . PHE A 1 175 ? -10.929 -10.111 -2.394 1.00 97.81 175 PHE A CA 1
ATOM 1360 C C . PHE A 1 175 ? -12.248 -10.874 -2.411 1.00 97.81 175 PHE A C 1
ATOM 1362 O O . PHE A 1 175 ? -13.300 -10.252 -2.600 1.00 97.81 175 PHE A O 1
ATOM 1369 N N . ASP A 1 176 ? -12.192 -12.196 -2.276 1.00 95.44 176 ASP A N 1
ATOM 1370 C CA . ASP A 1 176 ? -13.395 -13.018 -2.152 1.00 95.44 176 ASP A CA 1
ATOM 1371 C C . ASP A 1 176 ? -13.991 -12.945 -0.730 1.00 95.44 176 ASP A C 1
ATOM 1373 O O . ASP A 1 176 ? -13.534 -12.184 0.129 1.00 95.44 176 ASP A O 1
ATOM 1377 N N . GLU A 1 177 ? -15.051 -13.712 -0.480 1.00 92.81 177 GLU A N 1
ATOM 1378 C CA . GLU A 1 177 ? -15.723 -13.757 0.826 1.00 92.81 177 GLU A CA 1
ATOM 1379 C C . GLU A 1 177 ? -14.847 -14.350 1.941 1.00 92.81 177 GLU A C 1
ATOM 1381 O O . GLU A 1 177 ? -15.107 -14.102 3.115 1.00 92.81 177 GLU A O 1
ATOM 1386 N N . GLN A 1 178 ? -13.808 -15.109 1.586 1.00 92.00 178 GLN A N 1
ATOM 1387 C CA . GLN A 1 178 ? -12.803 -15.654 2.500 1.00 92.00 178 GLN A CA 1
ATOM 1388 C C . GLN A 1 178 ? -11.561 -14.749 2.586 1.00 92.00 178 GLN A C 1
ATOM 1390 O O . GLN A 1 178 ? -10.556 -15.125 3.185 1.00 92.00 178 GLN A O 1
ATOM 1395 N N . HIS A 1 179 ? -11.637 -13.548 2.007 1.00 92.69 179 HIS A N 1
ATOM 1396 C CA . HIS A 1 179 ? -10.557 -12.575 1.894 1.00 92.69 179 HIS A CA 1
ATOM 1397 C C . HIS A 1 179 ? -9.359 -13.037 1.052 1.00 92.69 179 HIS A C 1
ATOM 1399 O O . HIS A 1 179 ? -8.310 -12.402 1.114 1.00 92.69 179 HIS A O 1
ATOM 1405 N N . HIS A 1 180 ? -9.478 -14.064 0.206 1.00 95.44 180 HIS A N 1
ATOM 1406 C CA . HIS A 1 180 ? -8.391 -14.404 -0.712 1.00 95.44 180 HIS A CA 1
ATOM 1407 C C . HIS A 1 180 ? -8.231 -13.322 -1.777 1.00 95.44 180 HIS A C 1
ATOM 1409 O O . HIS A 1 180 ? -9.184 -12.953 -2.473 1.00 95.44 180 HIS A O 1
ATOM 1415 N N . ALA A 1 181 ? -7.005 -12.825 -1.921 1.00 97.62 181 ALA A N 1
ATOM 1416 C CA . ALA A 1 181 ? -6.675 -11.792 -2.884 1.00 97.62 181 ALA A CA 1
ATOM 1417 C C . ALA A 1 181 ? -6.375 -12.381 -4.271 1.00 97.62 181 ALA A C 1
ATOM 1419 O O . ALA A 1 181 ? -5.652 -13.365 -4.413 1.00 97.62 181 ALA A O 1
ATOM 1420 N N . SER A 1 182 ? -6.868 -11.729 -5.323 1.00 97.69 182 SER A N 1
ATOM 1421 C CA . SER A 1 182 ? -6.535 -12.061 -6.712 1.00 97.69 182 SER A CA 1
ATOM 1422 C C . SER A 1 182 ? -6.418 -10.810 -7.578 1.00 97.69 182 SER A C 1
ATOM 1424 O O . SER A 1 182 ? -7.110 -9.810 -7.368 1.00 97.69 182 SER A O 1
ATOM 1426 N N . VAL A 1 183 ? -5.534 -10.849 -8.577 1.00 98.00 183 VAL A N 1
ATOM 1427 C CA . VAL A 1 183 ? -5.391 -9.759 -9.550 1.00 98.00 183 VAL A CA 1
ATOM 1428 C C . VAL A 1 183 ? -6.603 -9.750 -10.477 1.00 98.00 183 VAL A C 1
ATOM 1430 O O . VAL A 1 183 ? -6.823 -10.692 -11.234 1.00 98.00 183 VAL A O 1
ATOM 1433 N N . LYS A 1 184 ? -7.373 -8.658 -10.461 1.00 96.75 184 LYS A N 1
ATOM 1434 C CA . LYS A 1 184 ? -8.594 -8.527 -11.270 1.00 96.75 184 LYS A CA 1
ATOM 1435 C C . LYS A 1 184 ? -8.379 -7.778 -12.579 1.00 96.75 184 LYS A C 1
ATOM 1437 O O . LYS A 1 184 ? -8.935 -8.141 -13.612 1.00 96.75 184 LYS A O 1
ATOM 1442 N N . LYS A 1 185 ? -7.604 -6.695 -12.542 1.00 96.75 185 LYS A N 1
ATOM 1443 C CA . LYS A 1 185 ? -7.336 -5.848 -13.712 1.00 96.75 185 LYS A CA 1
ATOM 1444 C C . LYS A 1 185 ? -5.906 -5.354 -13.673 1.00 96.75 185 LYS A C 1
ATOM 1446 O O . LYS A 1 185 ? -5.468 -4.873 -12.634 1.00 96.75 185 LYS A O 1
ATOM 1451 N N . VAL A 1 186 ? -5.241 -5.396 -14.823 1.00 97.62 186 VAL A N 1
ATOM 1452 C CA . VAL A 1 186 ? -3.884 -4.880 -15.024 1.00 97.62 186 VAL A CA 1
ATOM 1453 C C . VAL A 1 186 ? -3.921 -3.826 -16.127 1.00 97.62 186 VAL A C 1
ATOM 1455 O O . VAL A 1 186 ? -4.483 -4.040 -17.202 1.00 97.62 186 VAL A O 1
ATOM 1458 N N . GLY A 1 187 ? -3.386 -2.647 -15.830 1.00 95.94 187 GLY A N 1
ATOM 1459 C CA . GLY A 1 187 ? -3.220 -1.554 -16.776 1.00 95.94 187 GLY A CA 1
ATOM 1460 C C . GLY A 1 187 ? -2.019 -1.763 -17.695 1.00 95.94 187 GLY A C 1
ATOM 1461 O O . GLY A 1 187 ? -1.202 -2.661 -17.509 1.00 95.94 187 GLY A O 1
ATOM 1462 N N . LYS A 1 188 ? -1.893 -0.900 -18.703 1.00 95.38 188 LYS A N 1
ATOM 1463 C CA . LYS A 1 188 ? -0.700 -0.874 -19.555 1.00 95.38 188 LYS A CA 1
ATOM 1464 C C . LYS A 1 188 ? 0.450 -0.206 -18.809 1.00 95.38 188 LYS A C 1
ATOM 1466 O O . LYS A 1 188 ? 0.228 0.783 -18.115 1.00 95.38 188 LYS A O 1
ATOM 1471 N N . THR A 1 189 ? 1.664 -0.695 -19.030 1.00 96.81 189 THR A N 1
ATOM 1472 C CA . THR A 1 189 ? 2.873 -0.004 -18.586 1.00 96.81 189 THR A CA 1
ATOM 1473 C C . THR A 1 189 ? 3.019 1.327 -19.317 1.00 96.81 189 THR A C 1
ATOM 1475 O O . THR A 1 189 ? 3.024 1.372 -20.551 1.00 96.81 189 THR A O 1
ATOM 1478 N N . LYS A 1 190 ? 3.152 2.401 -18.543 1.00 94.94 190 LYS A N 1
ATOM 1479 C CA . LYS A 1 190 ? 3.664 3.691 -18.995 1.00 94.94 190 LYS A CA 1
ATOM 1480 C C . LYS A 1 190 ? 5.176 3.672 -18.798 1.00 94.94 190 LYS A C 1
ATOM 1482 O O . LYS A 1 190 ? 5.635 3.315 -17.720 1.00 94.94 190 LYS A O 1
ATOM 1487 N N . THR A 1 191 ? 5.932 4.010 -19.838 1.00 94.31 191 THR A N 1
ATOM 1488 C CA . THR A 1 191 ? 7.393 4.117 -19.765 1.00 94.31 191 THR A CA 1
ATOM 1489 C C . THR A 1 191 ? 7.795 5.566 -19.955 1.00 94.31 191 THR A C 1
ATOM 1491 O O . THR A 1 191 ? 7.360 6.203 -20.914 1.00 94.31 191 THR A O 1
ATOM 1494 N N . GLU A 1 192 ? 8.627 6.054 -19.049 1.00 92.88 192 GLU A N 1
ATOM 1495 C CA . GLU A 1 192 ? 9.276 7.357 -19.111 1.00 92.88 192 GLU A CA 1
ATOM 1496 C C . GLU A 1 192 ? 10.783 7.136 -19.241 1.00 92.88 192 GLU A C 1
ATOM 1498 O O . GLU A 1 192 ? 11.325 6.196 -18.658 1.00 92.88 192 GLU A O 1
ATOM 1503 N N . VAL A 1 193 ? 11.434 7.954 -20.065 1.00 90.62 193 VAL A N 1
ATOM 1504 C CA . VAL A 1 193 ? 12.874 7.893 -20.327 1.00 90.62 193 VAL A CA 1
ATOM 1505 C C . VAL A 1 193 ? 13.446 9.264 -20.002 1.00 90.62 193 VAL A C 1
ATOM 1507 O O . VAL A 1 193 ? 12.974 10.262 -20.543 1.00 90.62 193 VAL A O 1
ATOM 1510 N N . GLU A 1 194 ? 14.428 9.293 -19.113 1.00 87.50 194 GLU A N 1
ATOM 1511 C CA . GLU A 1 194 ? 15.162 10.484 -18.690 1.00 87.50 194 GLU A CA 1
ATOM 1512 C C . GLU A 1 194 ? 16.627 10.324 -19.112 1.00 87.50 194 GLU A C 1
ATOM 1514 O O . GLU A 1 194 ? 17.226 9.279 -18.843 1.00 87.50 194 GLU A O 1
ATOM 1519 N N . GLU A 1 195 ? 17.162 11.312 -19.831 1.00 77.12 195 GLU A N 1
ATOM 1520 C CA . GLU A 1 195 ? 18.517 11.312 -20.413 1.00 77.12 195 GLU A CA 1
ATOM 1521 C C . GLU A 1 195 ? 19.568 11.906 -19.471 1.00 77.12 195 GLU A C 1
ATOM 1523 O O . GLU A 1 195 ? 19.285 12.952 -18.842 1.00 77.12 195 GLU A O 1
#

Radius of gyration: 26.92 Å; Cα contacts (8 Å, |Δi|>4): 423; chains: 1; bounding box: 41×46×116 Å